Protein AF-A0A3N1QQ54-F1 (afdb_monomer_lite)

Secondary structure (DSSP, 8-state):
---------HHHHHHHHHHHHHHHHHHHHHHHHHHHHHHHHHSPPPSS--TT-STT-HHHHHHHHHHHHHHGGGT-TT-TT-HHHHHHHHHHHSSS----HHHHHHHHHHHH---TTTGGG-TTPPTT--HHHHHHHIIIIIIS---HHHHHHHHHS-HHHHHHHHHHHHHHHHHHHHHHHHHHHHHHHTTS---

Foldseek 3Di:
DDDDDPPPPPVVVVLVVLLVVLVVLLVVLLVLLVVLVVLCVVQPQDPDQPLQACPPPVSNLVSLLVLLVSLLLCQDPPHCNPVLNNLVSLVSNFDDDPPDPVNSVVLSVVSNDQDQVLVVQKPQADPPQGLSLLSCLCNCQVPVVPDVVSVVSNVRIDRRSSSSSSSVRSVVSSVSSVVSSVVSVVCVVVVRGDD

pLDDT: mean 82.11, std 12.72, range [42.81, 98.31]

Sequence (195 aa):
MFGCFRKCDTASVTDTIKRQAAKNKLRHFLATVEDYKRLQAAFPLSSSVNWLGYGQDDETRWTVVLHGAILRKYFAPRDKLKLSSVLIALRTAADGGEARDSDWLNAISNVEKMSDWGLHHVAGVPEGYTDENMLDDFFYGRYLHGDYGRWLISERAQFDGSDAAIHMTLTERANRVLSVATYIQGAIEGGHLTL

Structure (mmCIF, N/CA/C/O backbone):
data_AF-A0A3N1QQ54-F1
#
_entry.id   AF-A0A3N1QQ54-F1
#
loop_
_atom_site.group_PDB
_atom_site.id
_atom_site.type_symbol
_atom_site.label_atom_id
_atom_site.label_alt_id
_atom_site.label_comp_id
_atom_site.label_asym_id
_atom_site.label_entity_id
_atom_site.label_seq_id
_atom_site.pdbx_PDB_ins_code
_atom_site.Cartn_x
_atom_site.Cartn_y
_atom_site.Cartn_z
_atom_site.occupancy
_atom_site.B_iso_or_equiv
_atom_site.auth_seq_id
_atom_site.auth_comp_id
_atom_site.auth_asym_id
_atom_site.auth_atom_id
_atom_site.pdbx_PDB_model_num
ATOM 1 N N . MET A 1 1 ? -48.948 22.399 30.338 1.00 44.16 1 MET A N 1
ATOM 2 C CA . MET A 1 1 ? -48.379 21.050 30.143 1.00 44.16 1 MET A CA 1
ATOM 3 C C . MET A 1 1 ? -47.374 21.159 28.996 1.00 44.16 1 MET A C 1
ATOM 5 O O . MET A 1 1 ? -47.757 21.015 27.848 1.00 44.16 1 MET A O 1
ATOM 9 N N . PHE A 1 2 ? -46.135 21.577 29.281 1.00 42.81 2 PHE A N 1
ATOM 10 C CA . PHE A 1 2 ? -45.098 21.773 28.258 1.00 42.81 2 PHE A CA 1
ATOM 11 C C . PHE A 1 2 ? -44.055 20.667 28.394 1.00 42.81 2 PHE A C 1
ATOM 13 O O . PHE A 1 2 ? -43.461 20.493 29.457 1.00 42.81 2 PHE A O 1
ATOM 20 N N . GLY A 1 3 ? -43.915 19.882 27.326 1.00 44.97 3 GLY A N 1
ATOM 21 C CA . GLY 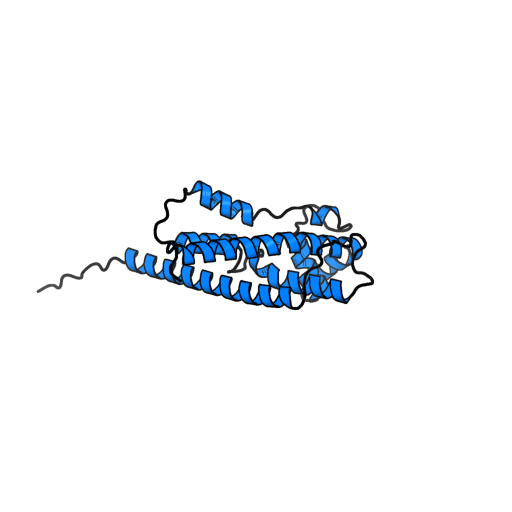A 1 3 ? -43.034 18.727 27.251 1.00 44.97 3 GLY A CA 1
ATOM 22 C C . GLY A 1 3 ? -41.566 19.124 27.363 1.00 44.97 3 GLY A C 1
ATOM 23 O O . GLY A 1 3 ? -41.075 19.986 26.637 1.00 44.97 3 GLY A O 1
ATOM 24 N N . CYS A 1 4 ? -40.869 18.460 28.280 1.00 52.25 4 CYS A N 1
ATOM 25 C CA . CYS A 1 4 ? -39.425 18.509 28.418 1.00 52.25 4 CYS A CA 1
ATOM 26 C C . CYS A 1 4 ? -38.793 17.782 27.218 1.00 52.25 4 CYS A C 1
ATOM 28 O O . CYS A 1 4 ? -38.752 16.552 27.178 1.00 52.25 4 CYS A O 1
ATOM 30 N N . PHE A 1 5 ? -38.334 18.531 26.214 1.00 53.28 5 PHE A N 1
ATOM 31 C CA . PHE A 1 5 ? -37.485 17.989 25.154 1.00 53.28 5 PHE A CA 1
ATOM 32 C C . PHE A 1 5 ? -36.129 17.625 25.768 1.00 53.28 5 PHE A C 1
ATOM 34 O O . PHE A 1 5 ? -35.310 18.498 26.062 1.00 53.28 5 PHE A O 1
ATOM 41 N N . ARG A 1 6 ? -35.895 16.324 25.983 1.00 58.12 6 ARG A N 1
ATOM 42 C CA . ARG A 1 6 ? -34.564 15.791 26.296 1.00 58.12 6 ARG A CA 1
ATOM 43 C C . ARG A 1 6 ? -33.607 16.238 25.191 1.00 58.12 6 ARG A C 1
ATOM 45 O O . ARG A 1 6 ? -33.787 15.864 24.034 1.00 58.12 6 ARG A O 1
ATOM 52 N N . LYS A 1 7 ? -32.585 17.017 25.549 1.00 53.16 7 LYS A N 1
ATOM 53 C CA . LYS A 1 7 ? -31.391 17.188 24.719 1.00 53.16 7 LYS A CA 1
ATOM 54 C C . LYS A 1 7 ? -30.750 15.806 24.583 1.00 53.16 7 LYS A C 1
ATOM 56 O O . LYS A 1 7 ? -30.061 15.359 25.489 1.00 53.16 7 LYS A O 1
ATOM 61 N N . CYS A 1 8 ? -31.052 15.089 23.506 1.00 56.06 8 CYS A N 1
ATOM 62 C CA . CYS A 1 8 ? -30.247 13.942 23.109 1.00 56.06 8 CYS A CA 1
ATOM 63 C C . CYS A 1 8 ? -28.846 14.465 22.777 1.00 56.06 8 CYS A C 1
ATOM 65 O O . CYS A 1 8 ? -28.710 15.354 21.935 1.00 56.06 8 CYS A O 1
ATOM 67 N N . ASP A 1 9 ? -27.830 13.944 23.464 1.00 63.78 9 ASP A N 1
ATOM 68 C CA . ASP A 1 9 ? -26.427 14.320 23.298 1.00 63.78 9 ASP A CA 1
ATOM 69 C C . ASP A 1 9 ? -25.938 14.006 21.877 1.00 63.78 9 ASP A C 1
ATOM 71 O O . ASP A 1 9 ? -25.467 12.913 21.561 1.00 63.78 9 ASP A O 1
ATOM 75 N N . THR A 1 10 ? -26.028 14.998 20.995 1.00 67.00 10 THR A N 1
ATOM 76 C CA . THR A 1 10 ? -25.564 14.948 19.598 1.00 67.00 10 THR A CA 1
ATOM 77 C C . THR A 1 10 ? -24.075 14.600 19.474 1.00 67.00 10 THR A C 1
ATOM 79 O O . THR A 1 10 ? -23.647 14.033 18.463 1.00 67.00 10 THR A O 1
ATOM 82 N N . ALA A 1 11 ? -23.286 14.873 20.518 1.00 65.81 11 ALA A N 1
ATOM 83 C CA . ALA A 1 11 ? -21.876 14.507 20.609 1.00 65.81 11 ALA A CA 1
ATOM 84 C C . ALA A 1 11 ? -21.656 12.981 20.628 1.00 65.81 11 ALA A C 1
ATOM 86 O O . ALA A 1 11 ? -20.770 12.486 19.933 1.00 65.81 11 ALA A O 1
ATOM 87 N N . SER A 1 12 ? -22.502 12.226 21.341 1.00 76.88 12 SER A N 1
ATOM 88 C CA . SER A 1 12 ? -22.393 10.761 21.453 1.00 76.88 12 SER A CA 1
ATOM 89 C C . SER A 1 12 ? -22.719 10.053 20.130 1.00 76.88 12 SER A C 1
ATOM 91 O O . SER A 1 12 ? -22.025 9.120 19.713 1.00 76.88 12 SER A O 1
ATOM 93 N N . VAL A 1 13 ? -23.724 10.556 19.405 1.00 83.44 13 VAL A N 1
ATOM 94 C CA . VAL A 1 13 ? -24.111 10.024 18.088 1.00 83.44 13 VAL A CA 1
ATOM 95 C C . VAL A 1 13 ? -23.007 10.265 17.054 1.00 83.44 13 VAL A C 1
ATOM 97 O O . VAL A 1 13 ? -22.666 9.369 16.282 1.00 83.44 13 VAL A O 1
ATOM 100 N N . THR A 1 14 ? -22.403 11.456 17.065 1.00 85.62 14 THR A N 1
ATOM 101 C CA . THR A 1 14 ? -21.332 11.816 16.123 1.00 85.62 14 THR A CA 1
ATOM 102 C C . THR A 1 14 ? -20.075 10.969 16.332 1.00 85.62 14 THR A C 1
ATOM 104 O O . THR A 1 14 ? -19.466 10.539 15.351 1.00 85.62 14 THR A O 1
ATOM 107 N N . ASP A 1 15 ? -19.691 10.699 17.584 1.00 87.19 15 ASP A N 1
ATOM 108 C CA . ASP A 1 15 ? -18.539 9.839 17.890 1.00 87.19 15 ASP A CA 1
ATOM 109 C C . ASP A 1 15 ? -18.769 8.399 17.417 1.00 87.19 15 ASP A C 1
ATOM 111 O O . ASP A 1 15 ? -17.931 7.815 16.730 1.00 87.19 15 ASP A O 1
ATOM 115 N N . THR A 1 16 ? -19.967 7.866 17.668 1.00 89.81 16 THR A N 1
ATOM 116 C CA . THR A 1 16 ? -20.356 6.519 17.230 1.00 89.81 16 THR A CA 1
ATOM 117 C C . THR A 1 16 ? -20.263 6.367 15.707 1.00 89.81 16 THR A C 1
ATOM 119 O O . THR A 1 16 ? -19.678 5.403 15.209 1.00 89.81 16 THR A O 1
ATOM 122 N N . ILE A 1 17 ? -20.776 7.343 14.947 1.00 93.00 17 ILE A N 1
ATOM 123 C CA . ILE A 1 17 ? -20.706 7.340 13.476 1.00 93.00 17 ILE A CA 1
ATOM 124 C C . ILE A 1 17 ? -19.250 7.374 12.995 1.00 93.00 17 ILE A C 1
ATOM 126 O O . ILE A 1 17 ? -18.877 6.616 12.096 1.00 93.00 17 ILE A O 1
ATOM 130 N N . LYS A 1 18 ? -18.409 8.225 13.598 1.00 93.25 18 LYS A N 1
ATOM 131 C CA . LYS A 1 18 ? -16.985 8.333 13.246 1.00 93.25 18 LYS A CA 1
ATOM 132 C C . LYS A 1 18 ? -16.238 7.028 13.505 1.00 93.25 18 LYS A C 1
ATOM 134 O O . LYS A 1 18 ? -15.531 6.557 12.613 1.00 93.25 18 LYS A O 1
ATOM 139 N N . ARG A 1 19 ? -16.434 6.415 14.676 1.00 93.25 19 ARG A N 1
ATOM 140 C CA . ARG A 1 19 ? -15.844 5.113 15.017 1.00 93.25 19 ARG A CA 1
ATOM 141 C C . ARG A 1 19 ? -16.284 4.029 14.042 1.00 93.25 19 ARG A C 1
ATOM 143 O O . ARG A 1 19 ? -15.446 3.282 13.544 1.00 93.25 19 ARG A O 1
ATOM 150 N N . GLN A 1 20 ? -17.570 3.967 13.699 1.00 95.38 20 GLN A N 1
ATOM 151 C CA . GLN A 1 20 ? -18.062 2.974 12.744 1.00 95.38 20 GLN A CA 1
ATOM 152 C C . GLN A 1 20 ? -17.464 3.172 11.343 1.00 95.38 20 GLN A C 1
ATOM 154 O O . GLN A 1 20 ? -17.058 2.202 10.702 1.00 95.38 20 GLN A O 1
ATOM 159 N N . ALA A 1 21 ? -17.367 4.416 10.867 1.00 96.12 21 ALA A N 1
ATOM 160 C CA . ALA A 1 21 ? -16.726 4.722 9.590 1.00 96.12 21 ALA A 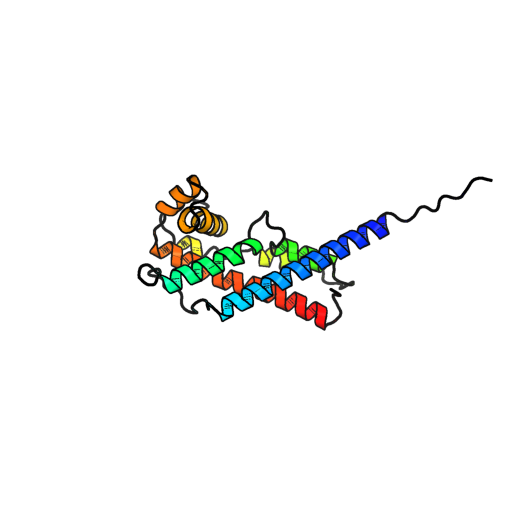CA 1
ATOM 161 C C . ALA A 1 21 ? -15.238 4.330 9.589 1.00 96.12 21 ALA A C 1
ATOM 163 O O . ALA A 1 21 ? -14.743 3.774 8.606 1.00 96.12 21 ALA A O 1
ATOM 164 N N . ALA A 1 22 ? -14.541 4.564 10.703 1.00 96.50 22 ALA A N 1
ATOM 165 C CA . ALA A 1 22 ? -13.161 4.142 10.889 1.00 96.50 22 ALA A CA 1
ATOM 166 C C . ALA A 1 22 ? -13.024 2.610 10.833 1.00 96.50 22 ALA A C 1
ATOM 168 O O . ALA A 1 22 ? -12.226 2.103 10.047 1.00 96.50 22 ALA A O 1
ATOM 169 N N . LYS A 1 23 ? -13.876 1.868 11.553 1.00 97.12 23 LYS A N 1
ATOM 170 C CA . LYS A 1 23 ? -13.929 0.395 11.495 1.00 97.12 23 LYS A CA 1
ATOM 171 C C . LYS A 1 23 ? -14.190 -0.117 10.076 1.00 97.12 23 LYS A C 1
ATOM 173 O O . LYS A 1 23 ? -13.487 -1.007 9.607 1.00 97.12 23 LYS A O 1
ATOM 178 N N . ASN A 1 24 ? -15.137 0.480 9.348 1.00 97.62 24 ASN A N 1
ATOM 179 C CA . ASN A 1 24 ? -15.406 0.125 7.949 1.00 97.62 24 ASN A CA 1
ATOM 180 C C . ASN A 1 24 ? -14.174 0.331 7.052 1.00 97.62 24 ASN A C 1
ATOM 182 O O . ASN A 1 24 ? -13.891 -0.515 6.204 1.00 97.62 24 ASN A O 1
ATOM 186 N N . LYS A 1 25 ? -13.419 1.420 7.248 1.00 97.69 25 LYS A N 1
ATOM 187 C CA . LYS A 1 25 ? -12.168 1.649 6.514 1.00 97.69 25 LYS A CA 1
ATOM 188 C C . LYS A 1 25 ? -11.126 0.574 6.824 1.00 97.69 25 LYS A C 1
ATOM 190 O O . LYS A 1 25 ? -10.493 0.089 5.894 1.00 97.69 25 LYS A O 1
ATOM 195 N N . LEU A 1 26 ? -10.963 0.195 8.091 1.00 98.06 26 LEU A N 1
ATOM 196 C CA . LEU A 1 26 ? -10.011 -0.847 8.491 1.00 98.06 26 LEU A CA 1
ATOM 197 C C . LEU A 1 26 ? -10.374 -2.204 7.878 1.00 98.06 26 LEU A C 1
ATOM 199 O O . LEU A 1 26 ? -9.498 -2.863 7.327 1.00 98.06 26 LEU A O 1
ATOM 203 N N . ARG A 1 27 ? -11.663 -2.577 7.866 1.00 98.31 27 ARG A N 1
ATOM 204 C CA . ARG A 1 27 ? -12.134 -3.780 7.155 1.00 98.31 27 ARG A CA 1
ATOM 205 C C . ARG A 1 27 ? -11.804 -3.727 5.664 1.00 98.31 27 ARG A C 1
ATOM 207 O O . ARG A 1 27 ? -11.299 -4.703 5.121 1.00 98.31 27 ARG A O 1
ATOM 214 N N . HIS A 1 28 ? -12.060 -2.590 5.013 1.00 98.06 28 HIS A N 1
ATOM 215 C CA . HIS A 1 28 ? -11.760 -2.416 3.592 1.00 98.06 28 HIS A CA 1
ATOM 216 C C . HIS A 1 28 ? -10.253 -2.518 3.316 1.00 98.06 28 HIS A C 1
ATOM 218 O O . HIS A 1 28 ? -9.856 -3.240 2.411 1.00 98.06 28 HIS A O 1
ATOM 224 N N . PHE A 1 29 ? -9.418 -1.867 4.131 1.00 98.12 29 PHE A N 1
ATOM 225 C CA . PHE A 1 29 ? -7.963 -1.973 4.038 1.00 98.12 29 PHE A CA 1
ATOM 226 C C . PHE A 1 29 ? -7.483 -3.424 4.179 1.00 98.12 29 PHE A C 1
ATOM 228 O O . PHE A 1 29 ? -6.729 -3.901 3.336 1.00 98.12 29 PHE A O 1
ATOM 235 N N . LEU A 1 30 ? -7.939 -4.147 5.206 1.00 98.25 30 LEU A N 1
ATOM 236 C CA . LEU A 1 30 ? -7.547 -5.544 5.408 1.00 98.25 30 LEU A CA 1
ATOM 237 C C . LEU A 1 30 ? -7.979 -6.430 4.234 1.00 98.25 30 LEU A C 1
ATOM 239 O O . LEU A 1 30 ? -7.176 -7.227 3.760 1.00 98.25 30 LEU A O 1
ATOM 243 N N . ALA A 1 31 ? -9.194 -6.246 3.709 1.00 97.69 31 ALA A N 1
ATOM 244 C CA . ALA A 1 31 ? -9.657 -6.980 2.533 1.00 97.69 31 ALA A CA 1
ATOM 245 C C . ALA A 1 31 ? -8.751 -6.742 1.310 1.00 97.69 31 ALA A C 1
ATOM 247 O O . ALA A 1 31 ? -8.342 -7.697 0.653 1.00 97.69 31 ALA A O 1
ATOM 248 N N . THR A 1 32 ? -8.358 -5.491 1.042 1.00 97.38 32 THR A N 1
ATOM 249 C CA . THR A 1 32 ? -7.461 -5.188 -0.085 1.00 97.38 32 THR A CA 1
ATOM 250 C C . THR A 1 32 ? -6.034 -5.687 0.134 1.00 97.38 32 THR A C 1
ATOM 252 O O . THR A 1 32 ? -5.332 -5.969 -0.837 1.00 97.38 32 THR A O 1
ATOM 255 N N . VAL A 1 33 ? -5.582 -5.795 1.388 1.00 97.75 33 VAL A N 1
ATOM 256 C CA . VAL A 1 33 ? -4.288 -6.409 1.713 1.00 97.75 33 VAL A CA 1
ATOM 257 C C . VAL A 1 33 ? -4.327 -7.920 1.501 1.00 97.75 33 VAL A C 1
ATOM 259 O O . VAL A 1 33 ? -3.362 -8.467 0.979 1.00 97.75 33 VAL A O 1
ATOM 262 N N . GLU A 1 34 ? -5.426 -8.597 1.834 1.00 97.62 34 GLU A N 1
ATOM 263 C CA . GLU A 1 34 ? -5.574 -10.027 1.538 1.00 97.62 34 GLU A CA 1
ATOM 264 C C . GLU A 1 34 ? -5.564 -10.305 0.030 1.00 97.62 34 GLU A C 1
ATOM 266 O O . GLU A 1 34 ? -4.889 -11.231 -0.423 1.00 97.62 34 GLU A O 1
ATOM 271 N N . ASP A 1 35 ? -6.208 -9.461 -0.778 1.00 96.81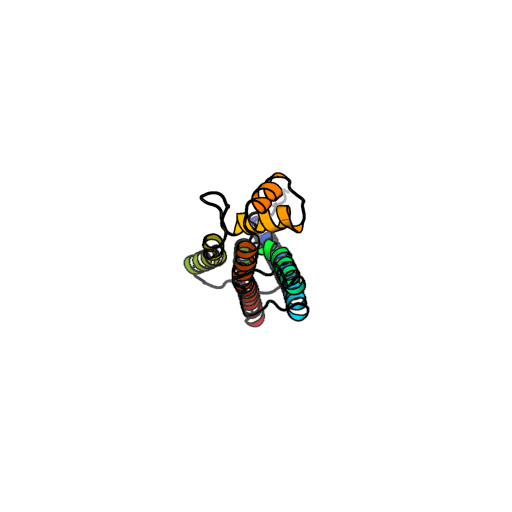 35 ASP A N 1
ATOM 272 C CA . ASP A 1 35 ? -6.105 -9.565 -2.238 1.00 96.81 35 ASP A CA 1
ATOM 273 C C . ASP A 1 35 ? -4.675 -9.316 -2.739 1.00 96.81 35 ASP A C 1
ATOM 275 O O . ASP A 1 35 ? -4.198 -10.014 -3.634 1.00 96.81 35 ASP A O 1
ATOM 279 N N . TYR A 1 36 ? -3.948 -8.379 -2.125 1.00 96.69 36 TYR A N 1
ATOM 280 C CA . TYR A 1 36 ? -2.535 -8.168 -2.438 1.00 96.69 36 TYR A CA 1
ATOM 281 C C . TYR A 1 36 ? -1.660 -9.376 -2.061 1.00 96.69 36 TYR A C 1
ATOM 283 O O . TYR A 1 36 ? -0.800 -9.767 -2.846 1.00 96.69 36 TYR A O 1
ATOM 291 N N . LYS A 1 37 ? -1.895 -10.020 -0.910 1.00 96.44 37 LYS A N 1
ATOM 292 C CA . LYS A 1 37 ? -1.190 -11.255 -0.522 1.00 96.44 37 LYS A CA 1
ATOM 293 C C . LYS A 1 37 ? -1.431 -12.381 -1.531 1.00 96.44 37 LYS A C 1
ATOM 295 O O . LYS A 1 37 ? -0.499 -13.109 -1.861 1.00 96.44 37 LYS A O 1
ATOM 300 N N . ARG A 1 38 ? -2.655 -12.504 -2.060 1.00 96.62 38 ARG A N 1
ATOM 301 C CA . ARG A 1 38 ? -2.976 -13.459 -3.137 1.00 96.62 38 ARG A CA 1
ATOM 302 C C . ARG A 1 38 ? -2.219 -13.143 -4.425 1.00 96.62 38 ARG A C 1
ATOM 304 O O . ARG A 1 38 ? -1.685 -14.069 -5.027 1.00 96.62 38 ARG A O 1
ATOM 311 N N . LEU A 1 39 ? -2.131 -11.865 -4.818 1.00 94.62 39 LEU A N 1
ATOM 312 C CA . LEU A 1 39 ? -1.290 -11.449 -5.948 1.00 94.62 39 LEU A CA 1
ATOM 313 C C . LEU A 1 39 ? 0.163 -11.867 -5.705 1.00 94.62 39 LEU A C 1
ATOM 315 O O . LEU A 1 39 ? 0.735 -12.538 -6.550 1.00 94.62 39 LEU A O 1
ATOM 319 N N . GLN A 1 40 ? 0.731 -11.524 -4.547 1.00 94.62 40 GLN A N 1
ATOM 320 C CA . GLN A 1 40 ? 2.126 -11.824 -4.217 1.00 94.62 40 GLN A CA 1
ATOM 321 C C . GLN A 1 40 ? 2.423 -13.330 -4.209 1.00 94.62 40 GLN A C 1
ATOM 323 O O . GLN A 1 40 ? 3.524 -13.738 -4.564 1.00 94.62 40 GLN A O 1
ATOM 328 N N . ALA A 1 41 ? 1.456 -14.159 -3.814 1.00 95.00 41 ALA A N 1
ATOM 329 C CA . ALA A 1 41 ? 1.591 -15.610 -3.873 1.00 95.00 41 ALA A CA 1
ATOM 330 C C . ALA A 1 41 ? 1.563 -16.149 -5.315 1.00 95.00 41 ALA A C 1
ATOM 332 O O . ALA A 1 41 ? 2.242 -17.130 -5.605 1.00 95.00 41 ALA A O 1
ATOM 333 N N . ALA A 1 42 ? 0.782 -15.528 -6.205 1.00 95.19 42 ALA A N 1
ATOM 334 C CA . ALA A 1 42 ? 0.664 -15.932 -7.607 1.00 95.19 42 ALA A CA 1
ATOM 335 C C . ALA A 1 42 ? 1.799 -15.385 -8.492 1.00 95.19 42 ALA A C 1
ATOM 337 O O . ALA A 1 42 ? 2.250 -16.072 -9.402 1.00 95.19 42 ALA A O 1
ATOM 338 N N . PHE A 1 43 ? 2.258 -14.167 -8.210 1.00 93.38 43 PHE A N 1
ATOM 339 C CA . PHE A 1 43 ? 3.266 -13.430 -8.968 1.00 93.38 43 PHE A CA 1
ATOM 340 C C . PHE A 1 43 ? 4.281 -12.832 -7.987 1.00 93.38 43 PHE A C 1
ATOM 342 O O . PHE A 1 43 ? 4.180 -11.663 -7.632 1.00 93.38 43 PHE A O 1
ATOM 349 N N . PRO A 1 44 ? 5.222 -13.620 -7.450 1.00 90.38 44 PRO A N 1
ATOM 350 C CA . PRO A 1 44 ? 6.140 -13.126 -6.433 1.00 90.38 44 PRO A CA 1
ATOM 351 C C . PRO A 1 44 ? 7.089 -12.061 -6.995 1.00 90.38 44 PRO A C 1
ATOM 353 O O . PRO A 1 44 ? 7.704 -12.248 -8.043 1.00 90.38 44 PRO A O 1
ATOM 356 N N . LEU A 1 45 ? 7.268 -10.959 -6.256 1.00 85.44 45 LEU A N 1
ATOM 357 C CA . LEU A 1 45 ? 8.358 -10.020 -6.527 1.00 85.44 45 LEU A CA 1
ATOM 358 C C . LEU A 1 45 ? 9.704 -10.715 -6.307 1.00 85.44 45 LEU A C 1
ATOM 360 O O . LEU A 1 45 ? 9.906 -11.392 -5.295 1.00 85.44 45 LEU A O 1
ATOM 364 N N . SER A 1 46 ? 10.632 -10.500 -7.235 1.00 80.88 46 SER A N 1
ATOM 365 C CA . SER A 1 46 ? 12.002 -10.982 -7.105 1.00 80.88 46 SER A CA 1
ATOM 366 C C . SER A 1 46 ? 12.675 -10.388 -5.864 1.00 80.88 46 SER A C 1
ATOM 368 O O . SER A 1 46 ? 12.531 -9.209 -5.543 1.00 80.88 46 SER A O 1
ATOM 370 N N . SER A 1 47 ? 13.466 -11.199 -5.163 1.00 72.31 47 SER A N 1
ATOM 371 C CA . SER A 1 47 ? 14.300 -10.717 -4.058 1.00 72.31 47 SER A CA 1
ATOM 372 C C . SER A 1 47 ? 15.507 -9.904 -4.537 1.00 72.31 47 SER A C 1
ATOM 374 O O . SER A 1 47 ? 16.105 -9.177 -3.746 1.00 72.31 47 SER A O 1
ATOM 376 N N . SER A 1 48 ? 15.890 -10.032 -5.811 1.00 73.44 48 SER A N 1
ATOM 377 C CA . SER A 1 48 ? 17.031 -9.332 -6.402 1.00 73.44 48 SER A CA 1
ATOM 378 C C . SER A 1 48 ? 16.570 -8.255 -7.376 1.00 73.44 48 SER A C 1
ATOM 380 O O . SER A 1 48 ? 15.854 -8.542 -8.333 1.00 73.44 48 SER A O 1
ATOM 382 N N . VAL A 1 49 ? 17.051 -7.031 -7.165 1.00 68.81 49 VAL A N 1
ATOM 383 C CA . VAL A 1 49 ? 16.881 -5.922 -8.111 1.00 68.81 49 VAL A CA 1
ATOM 384 C C . VAL A 1 49 ? 17.781 -6.173 -9.318 1.00 68.81 49 VAL A C 1
ATOM 386 O O . VAL A 1 49 ? 18.997 -6.309 -9.161 1.00 68.81 49 VAL A O 1
ATOM 389 N N . ASN A 1 50 ? 17.208 -6.202 -10.522 1.00 69.88 50 ASN A N 1
ATOM 390 C CA . ASN A 1 50 ? 18.011 -6.140 -11.736 1.00 69.88 50 ASN A CA 1
ATOM 391 C C . ASN A 1 50 ? 18.355 -4.677 -12.050 1.00 69.88 50 ASN A C 1
ATOM 393 O O . ASN A 1 50 ? 17.541 -3.936 -12.594 1.00 69.88 50 ASN A O 1
ATOM 397 N N . TRP A 1 51 ? 19.569 -4.263 -11.690 1.00 63.38 51 TRP A N 1
ATOM 398 C CA . TRP A 1 51 ? 20.063 -2.896 -11.896 1.00 63.38 51 TRP A CA 1
ATOM 399 C C . TRP A 1 51 ? 20.253 -2.514 -13.366 1.00 63.38 51 TRP A C 1
ATOM 401 O O . TRP A 1 51 ? 20.315 -1.330 -13.679 1.00 63.38 51 TRP A O 1
ATOM 411 N N . LEU A 1 52 ? 20.343 -3.505 -14.258 1.00 65.31 52 LEU A N 1
ATOM 412 C CA . LEU A 1 52 ? 20.393 -3.299 -15.707 1.00 65.31 52 LEU A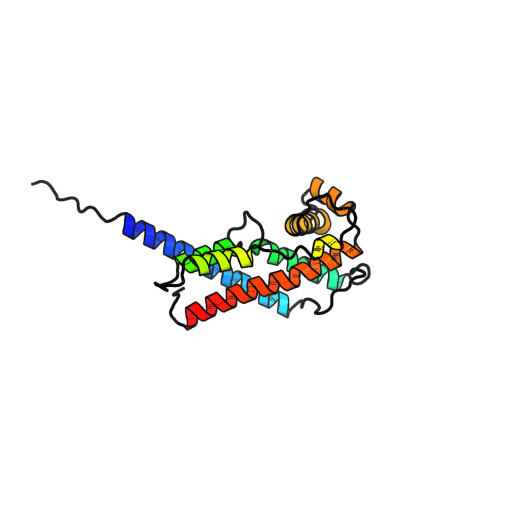 CA 1
ATOM 413 C C . LEU A 1 52 ? 18.987 -3.242 -16.329 1.00 65.31 52 LEU A C 1
ATOM 415 O O . LEU A 1 52 ? 18.865 -3.276 -17.548 1.00 65.31 52 LEU A O 1
ATOM 419 N N . GLY A 1 53 ? 17.938 -3.162 -15.504 1.00 62.47 53 GLY A N 1
ATOM 420 C CA . GLY A 1 53 ? 16.549 -3.134 -15.948 1.00 62.47 53 GLY A CA 1
ATOM 421 C C . GLY A 1 53 ? 16.012 -4.500 -16.369 1.00 62.47 53 GLY A C 1
ATOM 422 O O . GLY A 1 53 ? 16.717 -5.508 -16.371 1.00 62.47 53 GLY A O 1
ATOM 423 N N . TYR A 1 54 ? 14.732 -4.535 -16.743 1.00 66.06 54 TYR A N 1
ATOM 424 C CA . TYR A 1 54 ? 14.053 -5.746 -17.224 1.00 66.06 54 TYR A CA 1
ATOM 425 C C . TYR A 1 54 ? 13.851 -5.728 -18.743 1.00 66.06 54 TYR A C 1
ATOM 427 O O . TYR A 1 54 ? 12.930 -6.357 -19.255 1.00 66.06 54 TYR A O 1
ATOM 435 N N . GLY A 1 55 ? 14.711 -5.027 -19.492 1.00 62.75 55 GLY A N 1
ATOM 436 C CA . GLY A 1 55 ? 14.555 -4.840 -20.939 1.00 62.75 55 GLY A CA 1
ATOM 437 C C . GLY A 1 55 ? 14.516 -6.131 -21.772 1.00 62.75 55 GLY A C 1
ATOM 438 O O . GLY A 1 55 ? 14.119 -6.085 -22.932 1.00 62.75 55 GLY A O 1
ATOM 439 N N . GLN A 1 56 ? 14.919 -7.271 -21.201 1.00 66.69 56 GLN A N 1
ATOM 440 C CA . GLN A 1 56 ? 14.844 -8.602 -21.824 1.00 66.69 56 GLN A CA 1
ATOM 441 C C . GLN A 1 56 ? 13.948 -9.588 -21.047 1.00 66.69 56 GLN A C 1
ATOM 443 O O . GLN A 1 56 ? 13.782 -10.724 -21.482 1.00 66.69 56 GLN A O 1
ATOM 448 N N . ASP A 1 57 ? 13.386 -9.175 -19.906 1.00 80.81 57 ASP A N 1
ATOM 449 C CA . ASP A 1 57 ? 12.566 -10.011 -19.022 1.00 80.81 57 ASP A CA 1
ATOM 450 C C . ASP A 1 57 ? 11.185 -9.374 -18.823 1.00 80.81 57 ASP A C 1
ATOM 452 O O . ASP A 1 57 ? 10.877 -8.722 -17.820 1.00 80.81 57 ASP A O 1
ATOM 456 N N . ASP A 1 58 ? 10.350 -9.556 -19.842 1.00 82.94 58 ASP A N 1
ATOM 457 C CA . ASP A 1 58 ? 9.000 -9.009 -19.888 1.00 82.94 58 ASP A CA 1
ATOM 458 C C . ASP A 1 58 ? 8.114 -9.530 -18.746 1.00 82.94 58 ASP A C 1
ATOM 460 O O . ASP A 1 58 ? 7.266 -8.787 -18.250 1.00 82.94 58 ASP A O 1
ATOM 464 N N . GLU A 1 59 ? 8.304 -10.775 -18.304 1.00 85.75 59 GLU A N 1
ATOM 465 C CA . GLU A 1 59 ? 7.511 -11.375 -17.226 1.00 85.75 59 GLU A CA 1
ATOM 466 C C . GLU A 1 59 ? 7.792 -10.689 -15.887 1.00 85.75 59 GLU A C 1
ATOM 468 O O . GLU A 1 59 ? 6.860 -10.240 -15.204 1.00 85.75 59 GLU A O 1
ATOM 473 N N . THR A 1 60 ? 9.070 -10.527 -15.536 1.00 83.44 60 THR A N 1
ATOM 474 C CA . THR A 1 60 ? 9.448 -9.806 -14.316 1.00 83.44 60 THR A CA 1
ATOM 475 C C . THR A 1 60 ? 9.013 -8.347 -14.394 1.00 83.44 60 THR A C 1
ATOM 477 O O . THR A 1 60 ? 8.459 -7.820 -13.424 1.00 83.44 60 THR A O 1
ATOM 480 N N . ARG A 1 61 ? 9.167 -7.699 -15.558 1.00 82.31 61 ARG A N 1
ATOM 481 C CA . ARG A 1 61 ? 8.691 -6.323 -15.767 1.00 82.31 61 ARG A CA 1
ATOM 482 C C . ARG A 1 61 ? 7.197 -6.199 -15.482 1.00 82.31 61 ARG A C 1
ATOM 484 O O . ARG A 1 61 ? 6.787 -5.344 -14.698 1.00 82.31 61 ARG A O 1
ATOM 491 N N . TRP A 1 62 ? 6.368 -7.054 -16.078 1.00 86.31 62 TRP A N 1
ATOM 492 C CA . TRP A 1 62 ? 4.920 -6.998 -15.875 1.00 86.31 62 TRP A CA 1
ATOM 493 C C . TRP A 1 62 ? 4.510 -7.353 -14.446 1.00 86.31 62 TRP A C 1
ATOM 495 O O . TRP A 1 62 ? 3.579 -6.744 -13.917 1.00 86.31 62 TRP A O 1
ATOM 505 N N . THR A 1 63 ? 5.240 -8.247 -13.780 1.00 89.56 63 THR A N 1
ATOM 506 C CA . THR A 1 63 ? 5.049 -8.540 -12.353 1.00 89.56 63 THR A CA 1
ATOM 507 C C . THR A 1 63 ? 5.277 -7.290 -11.500 1.00 89.56 63 THR A C 1
ATOM 509 O O . THR A 1 63 ? 4.412 -6.905 -10.711 1.00 89.56 63 THR A O 1
ATOM 512 N N . VAL A 1 64 ? 6.388 -6.581 -11.712 1.00 85.69 64 VAL A N 1
ATOM 513 C CA . VAL A 1 64 ? 6.683 -5.303 -11.040 1.00 85.69 64 VAL A CA 1
ATOM 514 C C . VAL A 1 64 ? 5.573 -4.284 -11.283 1.00 85.69 64 VAL A C 1
ATOM 516 O O . VAL A 1 64 ? 5.074 -3.662 -10.342 1.00 85.69 64 VAL A O 1
ATOM 519 N N . VAL A 1 65 ? 5.128 -4.151 -12.533 1.00 85.19 65 VAL A N 1
ATOM 520 C CA . VAL A 1 65 ? 4.067 -3.207 -12.898 1.00 85.19 65 VAL A CA 1
ATOM 521 C C . VAL A 1 65 ? 2.755 -3.531 -12.177 1.00 85.19 65 VAL A C 1
ATOM 523 O O . VAL A 1 65 ? 2.133 -2.638 -11.599 1.00 85.19 65 VAL A O 1
ATOM 526 N N . LEU A 1 66 ? 2.352 -4.804 -12.147 1.00 88.88 66 LEU A N 1
ATOM 527 C CA . LEU A 1 66 ? 1.146 -5.254 -11.447 1.00 88.88 66 LEU A CA 1
ATOM 528 C C . LEU A 1 66 ? 1.211 -4.943 -9.949 1.00 88.88 66 LEU A C 1
ATOM 530 O O . LEU A 1 66 ? 0.261 -4.388 -9.388 1.00 88.88 66 LEU A O 1
ATOM 534 N N . HIS A 1 67 ? 2.341 -5.238 -9.305 1.00 91.31 67 HIS A N 1
ATOM 535 C CA . HIS A 1 67 ? 2.541 -4.932 -7.892 1.00 91.31 67 HIS A CA 1
ATOM 536 C C . HIS A 1 67 ? 2.401 -3.440 -7.604 1.00 91.31 67 HIS A C 1
ATOM 538 O O . HIS A 1 67 ? 1.678 -3.049 -6.682 1.00 91.31 67 HIS A O 1
ATOM 544 N N . GLY A 1 68 ? 3.053 -2.591 -8.396 1.00 86.56 68 GLY A N 1
ATOM 545 C CA . GLY A 1 68 ? 2.997 -1.157 -8.159 1.00 86.56 68 GLY A CA 1
ATOM 546 C C . GLY A 1 68 ? 1.636 -0.544 -8.447 1.00 86.56 68 GLY A C 1
ATOM 547 O O . GLY A 1 68 ? 1.186 0.295 -7.663 1.00 86.56 68 GLY A O 1
ATOM 548 N N . ALA A 1 69 ? 0.921 -1.032 -9.463 1.00 85.69 69 ALA A N 1
ATOM 549 C CA . ALA A 1 69 ? -0.450 -0.616 -9.736 1.00 85.69 69 ALA A CA 1
ATOM 550 C C . ALA A 1 69 ? -1.381 -0.886 -8.540 1.00 85.69 69 ALA A C 1
ATOM 552 O O . ALA A 1 69 ? -2.170 -0.015 -8.158 1.00 85.69 69 ALA A O 1
ATOM 553 N N . ILE A 1 70 ? -1.267 -2.057 -7.896 1.00 89.62 70 ILE A N 1
ATOM 554 C CA . ILE A 1 70 ? -2.066 -2.372 -6.703 1.00 89.62 70 ILE A CA 1
ATOM 555 C C . ILE A 1 70 ? -1.613 -1.547 -5.497 1.00 89.62 70 ILE A C 1
ATOM 557 O O . ILE A 1 70 ? -2.458 -0.985 -4.794 1.00 89.62 70 ILE A O 1
ATOM 561 N N . LEU A 1 71 ? -0.304 -1.456 -5.247 1.00 90.50 71 LEU A N 1
ATOM 562 C CA . LEU A 1 71 ? 0.237 -0.786 -4.063 1.00 90.50 71 LEU A CA 1
ATOM 563 C C . LEU A 1 71 ? 0.017 0.732 -4.075 1.00 90.50 71 LEU A C 1
ATOM 565 O O . LEU A 1 71 ? -0.066 1.337 -3.006 1.00 90.50 71 LEU A O 1
ATOM 569 N N . ARG A 1 72 ? -0.129 1.354 -5.253 1.00 87.19 72 ARG A N 1
ATOM 570 C CA . ARG A 1 72 ? -0.303 2.808 -5.423 1.00 87.19 72 ARG A CA 1
ATOM 571 C C . ARG A 1 72 ? -1.355 3.416 -4.493 1.00 87.19 72 ARG A C 1
ATOM 573 O O . ARG A 1 72 ? -1.125 4.478 -3.912 1.00 87.19 72 ARG A O 1
ATOM 580 N N . LYS A 1 73 ? -2.488 2.729 -4.308 1.00 89.12 73 LYS A N 1
ATOM 581 C CA . LYS A 1 73 ? -3.620 3.201 -3.487 1.00 89.12 73 LYS A CA 1
ATOM 582 C C . LYS A 1 73 ? -3.250 3.478 -2.024 1.00 89.12 73 LYS A C 1
ATOM 584 O O . LYS A 1 73 ? -3.903 4.272 -1.360 1.00 89.12 73 LYS A O 1
ATOM 589 N N . TYR A 1 74 ? -2.190 2.853 -1.514 1.00 92.50 74 TYR A N 1
ATOM 590 C CA . TYR A 1 74 ? -1.757 3.030 -0.127 1.00 92.50 74 TYR A CA 1
ATOM 591 C C . TYR A 1 74 ? -0.847 4.249 0.074 1.00 92.50 74 TYR A C 1
ATOM 593 O O . TYR A 1 74 ? -0.598 4.644 1.214 1.00 92.50 74 TYR A O 1
ATOM 601 N N . PHE A 1 75 ? -0.381 4.874 -1.009 1.00 87.25 75 PHE A N 1
ATOM 602 C CA . PHE A 1 75 ? 0.580 5.979 -0.956 1.00 87.25 75 PHE A CA 1
ATOM 603 C C . PHE A 1 75 ? 0.057 7.255 -1.625 1.00 87.25 75 PHE A C 1
ATOM 605 O O . PHE A 1 75 ? 0.431 8.345 -1.203 1.00 87.25 75 PHE A O 1
ATOM 612 N N . ALA A 1 76 ? -0.870 7.141 -2.581 1.00 84.00 76 ALA A N 1
ATOM 613 C CA . ALA A 1 76 ? -1.437 8.290 -3.279 1.00 84.00 76 ALA A CA 1
ATOM 614 C C . ALA A 1 76 ? -2.184 9.261 -2.319 1.00 84.00 76 ALA A C 1
ATOM 616 O O . ALA A 1 76 ? -3.092 8.837 -1.595 1.00 84.00 76 ALA A O 1
ATOM 617 N N . PRO A 1 77 ? -1.896 10.581 -2.338 1.00 82.06 77 PRO A N 1
ATOM 618 C CA . PRO A 1 77 ? -2.418 11.581 -1.402 1.00 82.06 77 PRO A CA 1
ATOM 619 C C . PRO A 1 77 ? -3.940 11.670 -1.325 1.00 82.06 77 PRO A C 1
ATOM 621 O O . PRO A 1 77 ? -4.494 12.023 -0.285 1.00 82.06 77 PRO A O 1
ATOM 624 N N . ARG A 1 78 ? -4.625 11.382 -2.435 1.00 84.62 78 ARG A N 1
ATOM 625 C CA . ARG A 1 78 ? -6.087 11.487 -2.547 1.00 84.62 78 ARG A CA 1
ATOM 626 C C . ARG A 1 78 ? -6.810 10.168 -2.282 1.00 84.62 78 ARG A C 1
ATOM 628 O O . ARG A 1 78 ? -8.042 10.160 -2.240 1.00 84.62 78 ARG A O 1
ATOM 635 N N . ASP A 1 79 ? -6.076 9.073 -2.110 1.00 89.69 79 ASP A N 1
ATOM 636 C CA . ASP A 1 79 ? -6.679 7.766 -1.906 1.00 89.69 79 ASP A CA 1
ATOM 637 C C . ASP A 1 79 ? -7.208 7.614 -0.475 1.00 89.69 79 ASP A C 1
ATOM 639 O O . ASP A 1 79 ? -6.625 8.081 0.507 1.00 89.69 79 ASP A O 1
ATOM 643 N N . LYS A 1 80 ? -8.357 6.952 -0.342 1.00 91.75 80 LYS A N 1
ATOM 644 C CA . LYS A 1 80 ? -8.995 6.725 0.958 1.00 91.75 80 LYS A CA 1
ATOM 645 C C . LYS A 1 80 ? -8.260 5.676 1.789 1.00 91.75 80 LYS A C 1
ATOM 647 O O . LYS A 1 80 ? -8.454 5.679 3.010 1.00 91.75 80 LYS A O 1
ATOM 652 N N . LEU A 1 81 ? -7.452 4.828 1.152 1.00 95.19 81 LEU A N 1
ATOM 653 C CA . LEU A 1 81 ? -6.641 3.787 1.777 1.00 95.19 81 LEU A CA 1
ATOM 654 C C . LEU A 1 81 ? -5.169 4.184 1.946 1.00 95.19 81 LEU A C 1
ATOM 656 O O . LEU A 1 81 ? -4.368 3.332 2.327 1.00 95.19 81 LEU A O 1
ATOM 660 N N . LYS A 1 82 ? -4.809 5.463 1.749 1.00 94.25 82 LYS A N 1
ATOM 661 C CA . LYS A 1 82 ? -3.472 5.961 2.100 1.00 94.25 82 LYS A CA 1
ATOM 662 C C . LYS A 1 82 ? -3.110 5.546 3.532 1.00 94.25 82 LYS A C 1
ATOM 664 O O . LYS A 1 82 ? -3.922 5.747 4.441 1.00 94.25 82 LYS A O 1
ATOM 669 N N . LEU A 1 83 ? -1.902 5.018 3.754 1.00 94.56 83 LEU A N 1
ATOM 670 C CA . LEU A 1 83 ? -1.501 4.427 5.040 1.00 94.56 83 LEU A CA 1
ATOM 671 C C . LEU A 1 83 ? -1.682 5.375 6.232 1.00 94.56 83 LEU A C 1
ATOM 673 O O . LEU A 1 83 ? -2.187 4.951 7.269 1.00 94.56 83 LEU A O 1
ATOM 677 N N . SER A 1 84 ? -1.368 6.667 6.093 1.00 93.69 84 SER A N 1
ATOM 678 C CA . SER A 1 84 ? -1.612 7.638 7.169 1.00 93.69 84 SER A CA 1
ATOM 679 C C . SER A 1 84 ? -3.099 7.776 7.507 1.00 93.69 84 SER A C 1
ATOM 681 O O . SER A 1 84 ? -3.473 7.839 8.677 1.00 93.69 84 SER A O 1
ATOM 683 N N . SER A 1 85 ? -3.979 7.720 6.504 1.00 95.19 85 SER A N 1
ATOM 684 C CA . SER A 1 85 ? -5.430 7.713 6.712 1.00 95.19 85 SER A CA 1
ATOM 685 C C . SER A 1 85 ? -5.924 6.428 7.384 1.00 95.19 85 SER A C 1
ATOM 687 O O . SER A 1 85 ? -6.872 6.473 8.171 1.00 95.19 85 SER A O 1
ATOM 689 N N . VAL A 1 86 ? -5.291 5.290 7.088 1.00 96.69 86 VAL A N 1
ATOM 690 C CA . VAL A 1 86 ? -5.568 4.000 7.739 1.00 96.69 86 VAL A CA 1
ATOM 691 C C . VAL A 1 86 ? -5.147 4.039 9.209 1.00 96.69 86 VAL A C 1
ATOM 693 O O . VAL A 1 86 ? -5.941 3.661 10.064 1.00 96.69 86 VAL A O 1
ATOM 696 N N . LEU A 1 87 ? -3.965 4.575 9.531 1.00 94.56 87 LEU A N 1
ATOM 697 C CA . LEU A 1 87 ? -3.511 4.722 10.920 1.00 94.56 87 LEU A CA 1
ATOM 698 C C . LEU A 1 87 ? -4.386 5.689 11.731 1.00 94.56 87 LEU A C 1
ATOM 700 O O . LEU A 1 87 ? -4.690 5.419 12.891 1.00 94.56 87 LEU A O 1
ATOM 704 N N . ILE A 1 88 ? -4.864 6.779 11.123 1.00 93.38 88 ILE A N 1
ATOM 705 C CA . ILE A 1 88 ? -5.838 7.677 11.768 1.00 93.38 88 ILE A CA 1
ATOM 706 C C . ILE A 1 88 ? -7.152 6.940 12.056 1.00 93.38 88 ILE A C 1
ATOM 708 O O . ILE A 1 88 ? -7.731 7.100 13.134 1.00 93.38 88 ILE A O 1
ATOM 712 N N . ALA A 1 89 ? -7.629 6.115 11.118 1.00 95.31 89 ALA A N 1
ATOM 713 C CA . ALA A 1 89 ? -8.810 5.288 11.344 1.00 95.31 89 ALA A CA 1
ATOM 714 C C . ALA A 1 89 ? -8.571 4.249 12.447 1.00 95.31 89 ALA A C 1
ATOM 716 O O . ALA A 1 89 ? -9.447 4.061 13.285 1.00 95.31 89 ALA A O 1
ATOM 717 N N . LEU A 1 90 ? -7.385 3.643 12.508 1.00 94.44 90 LEU A N 1
ATOM 718 C CA . LEU A 1 90 ? -7.010 2.724 13.581 1.00 94.44 90 LEU A CA 1
ATOM 719 C C . LEU A 1 90 ? -7.087 3.405 14.946 1.00 94.44 90 LEU A C 1
ATOM 721 O O . LEU A 1 90 ? -7.799 2.924 15.821 1.00 94.44 90 LEU A O 1
ATOM 725 N N . ARG A 1 91 ? -6.450 4.572 15.095 1.00 92.38 91 ARG A N 1
ATOM 726 C CA . ARG A 1 91 ? -6.518 5.371 16.326 1.00 92.38 91 ARG A CA 1
ATOM 727 C C . ARG A 1 91 ? -7.956 5.734 16.703 1.00 92.38 91 ARG A C 1
ATOM 729 O O . ARG A 1 91 ? -8.315 5.683 17.870 1.00 92.38 91 ARG A O 1
ATOM 736 N N . THR A 1 92 ? -8.777 6.096 15.717 1.00 92.19 92 THR A N 1
ATOM 737 C CA . THR A 1 92 ? -10.187 6.460 15.938 1.00 92.19 92 THR A CA 1
ATOM 738 C C . THR A 1 92 ? -11.030 5.256 16.366 1.00 92.19 92 THR A C 1
ATOM 740 O O . THR A 1 92 ? -11.981 5.414 17.123 1.00 92.19 92 THR A O 1
ATOM 743 N N . ALA A 1 93 ? -10.720 4.060 15.860 1.00 92.88 93 ALA A N 1
ATOM 744 C CA . ALA A 1 93 ? -11.481 2.844 16.124 1.00 92.88 93 ALA A CA 1
ATOM 745 C C . ALA A 1 93 ? -11.029 2.085 17.380 1.00 92.88 93 ALA A C 1
ATOM 747 O O . ALA A 1 93 ? -11.808 1.273 17.875 1.00 92.88 93 ALA A O 1
ATOM 748 N N . ALA A 1 94 ? -9.800 2.312 17.851 1.00 88.50 94 ALA A N 1
ATOM 749 C CA . ALA A 1 94 ? -9.218 1.615 18.990 1.00 88.50 94 ALA A CA 1
ATOM 750 C C . ALA A 1 94 ? -9.980 1.904 20.290 1.00 88.50 94 ALA A C 1
ATOM 752 O O . ALA A 1 94 ? -10.337 3.047 20.599 1.00 88.50 94 ALA A O 1
ATOM 753 N N . ASP A 1 95 ? -10.187 0.857 21.082 1.00 76.56 95 ASP A N 1
ATOM 754 C CA . ASP A 1 95 ? -10.924 0.935 22.335 1.00 76.56 95 ASP A CA 1
ATOM 755 C C . ASP A 1 95 ? -9.966 1.350 23.472 1.00 76.56 95 ASP A C 1
ATOM 757 O O . ASP A 1 95 ? -9.513 0.541 24.273 1.00 76.56 95 ASP A O 1
ATOM 761 N N . GLY A 1 96 ? -9.621 2.644 23.521 1.00 61.19 96 GLY A N 1
ATOM 762 C CA . GLY A 1 96 ? -9.079 3.292 24.727 1.00 61.19 96 GLY A CA 1
ATOM 763 C C . GLY A 1 96 ? -7.611 3.027 25.093 1.00 61.19 96 GLY A C 1
ATOM 764 O O . GLY A 1 96 ? -7.246 3.217 26.249 1.00 61.19 96 GLY A O 1
ATOM 765 N N . GLY A 1 97 ? -6.750 2.630 24.153 1.00 59.22 97 GLY A N 1
ATOM 766 C CA . GLY A 1 97 ? -5.311 2.505 24.420 1.00 59.22 97 GLY A CA 1
ATOM 767 C C . GLY A 1 97 ? -4.613 3.862 24.607 1.00 59.22 97 GLY A C 1
ATOM 768 O O . GLY A 1 97 ? -4.642 4.698 23.704 1.00 59.22 97 GLY A O 1
ATOM 769 N N . GLU A 1 98 ? -3.928 4.058 25.739 1.00 58.69 98 GLU A N 1
ATOM 770 C CA . GLU A 1 98 ? -3.122 5.252 26.076 1.00 58.69 98 GLU A CA 1
ATOM 771 C C . GLU A 1 98 ? -1.789 5.340 25.301 1.00 58.69 98 GLU A C 1
ATOM 773 O O . GLU A 1 98 ? -0.757 5.743 25.842 1.00 58.69 98 GLU A O 1
ATOM 778 N N . ALA A 1 99 ? -1.756 4.947 24.026 1.00 69.44 99 ALA A N 1
ATOM 779 C CA . ALA A 1 99 ? -0.589 5.260 23.207 1.00 69.44 99 ALA A CA 1
ATOM 780 C C . ALA A 1 99 ? -0.467 6.787 23.120 1.00 69.44 99 ALA A C 1
ATOM 782 O O . ALA A 1 99 ? -1.446 7.476 22.810 1.00 69.44 99 ALA A O 1
ATOM 783 N N . ARG A 1 100 ? 0.722 7.322 23.425 1.00 80.81 100 ARG A N 1
ATOM 784 C CA . ARG A 1 100 ? 0.923 8.772 23.465 1.00 80.81 100 ARG A CA 1
ATOM 785 C C . ARG A 1 100 ? 0.669 9.346 22.079 1.00 80.81 100 ARG A C 1
ATOM 787 O O . ARG A 1 100 ? 1.006 8.738 21.064 1.00 80.81 100 ARG A O 1
ATOM 794 N N . ASP A 1 101 ? 0.142 10.562 22.025 1.00 82.56 101 ASP A N 1
ATOM 795 C CA . ASP A 1 101 ? -0.075 11.275 20.763 1.00 82.56 101 ASP A CA 1
ATOM 796 C C . ASP A 1 101 ? 1.203 11.363 19.914 1.00 82.56 101 ASP A C 1
ATOM 798 O O . ASP A 1 101 ? 1.139 11.256 18.689 1.00 82.56 101 ASP A O 1
ATOM 802 N N . SER A 1 102 ? 2.368 11.467 20.563 1.00 84.12 102 SER A N 1
ATOM 803 C CA . SER A 1 102 ? 3.681 11.414 19.914 1.00 84.12 102 SER A CA 1
ATOM 804 C C . SER A 1 102 ? 3.921 10.114 19.151 1.00 84.12 102 SER A C 1
ATOM 806 O O . SER A 1 102 ? 4.480 10.142 18.059 1.00 84.12 102 SER A O 1
ATOM 808 N N . ASP A 1 103 ? 3.487 8.981 19.695 1.00 86.44 103 ASP A N 1
ATOM 809 C CA . ASP A 1 103 ? 3.740 7.662 19.117 1.00 86.44 103 ASP A CA 1
ATOM 810 C C . ASP A 1 103 ? 2.898 7.480 17.852 1.00 86.44 103 ASP A C 1
ATOM 812 O O . ASP A 1 103 ? 3.395 7.016 16.826 1.00 86.44 103 ASP A O 1
ATOM 816 N N . TRP A 1 104 ? 1.652 7.961 17.883 1.00 85.69 104 TRP A N 1
ATOM 817 C CA . TRP A 1 104 ? 0.779 8.004 16.710 1.00 85.69 104 TRP A CA 1
ATOM 818 C C . TRP A 1 104 ? 1.301 8.933 15.620 1.00 85.69 104 TRP A C 1
ATOM 820 O O . TRP A 1 104 ? 1.307 8.556 14.448 1.00 85.69 104 TRP A O 1
ATOM 830 N N . LEU A 1 105 ? 1.752 10.135 15.984 1.00 86.25 105 LEU A N 1
ATOM 831 C CA . LEU A 1 105 ? 2.338 11.075 15.027 1.00 86.25 105 LEU A CA 1
ATOM 832 C C . LEU A 1 105 ? 3.613 10.507 14.398 1.00 86.25 105 LEU A C 1
ATOM 834 O O . LEU A 1 105 ? 3.795 10.616 13.186 1.00 86.25 105 LEU A O 1
ATOM 838 N N . ASN A 1 106 ? 4.450 9.835 15.189 1.00 87.06 106 ASN A N 1
ATOM 839 C CA . ASN A 1 106 ? 5.641 9.154 14.694 1.00 87.06 106 ASN A CA 1
ATOM 840 C C . ASN A 1 106 ? 5.282 8.001 13.752 1.00 87.06 106 ASN A C 1
ATOM 842 O O . ASN A 1 106 ? 5.878 7.889 12.684 1.00 87.06 106 ASN A O 1
ATOM 846 N N . ALA A 1 107 ? 4.287 7.176 14.093 1.00 86.38 107 ALA A N 1
ATOM 847 C CA . ALA A 1 107 ? 3.821 6.095 13.225 1.00 86.38 107 ALA A CA 1
ATOM 848 C C . ALA A 1 107 ? 3.281 6.629 11.887 1.00 86.38 107 ALA A C 1
ATOM 850 O O . ALA A 1 107 ? 3.646 6.115 10.829 1.00 86.38 107 ALA A O 1
ATOM 851 N N . ILE A 1 108 ? 2.476 7.697 11.925 1.00 87.56 108 ILE A N 1
ATOM 852 C CA . ILE A 1 108 ? 1.954 8.378 10.731 1.00 87.56 108 ILE A CA 1
ATOM 853 C C . ILE A 1 108 ? 3.099 8.945 9.885 1.00 87.56 108 ILE A C 1
ATOM 855 O O . ILE A 1 108 ? 3.164 8.677 8.689 1.00 87.56 108 ILE A O 1
ATOM 859 N N . SER A 1 109 ? 4.036 9.669 10.501 1.00 86.00 109 SER A N 1
ATOM 860 C CA . SER A 1 109 ? 5.192 10.223 9.793 1.00 86.00 109 SER A CA 1
ATOM 861 C C . SER A 1 109 ? 6.049 9.122 9.165 1.00 86.00 109 SER A C 1
ATOM 863 O O . SER A 1 109 ? 6.477 9.242 8.020 1.00 86.00 109 SER A O 1
ATOM 865 N N . ASN A 1 110 ? 6.263 8.013 9.875 1.00 85.69 110 ASN A N 1
ATOM 866 C CA . ASN A 1 110 ? 7.084 6.912 9.386 1.00 85.69 110 ASN A CA 1
ATOM 867 C C . ASN A 1 110 ? 6.474 6.221 8.165 1.00 85.69 110 ASN A C 1
ATOM 869 O O . ASN A 1 110 ? 7.220 5.902 7.243 1.00 85.69 110 ASN A O 1
ATOM 873 N N . VAL A 1 111 ? 5.150 6.027 8.107 1.00 85.94 111 VAL A N 1
ATOM 874 C CA . VAL A 1 111 ? 4.524 5.441 6.907 1.00 85.94 111 VAL A CA 1
ATOM 875 C C . VAL A 1 111 ? 4.536 6.393 5.709 1.00 85.94 111 VAL A C 1
ATOM 877 O O . VAL A 1 111 ? 4.510 5.911 4.578 1.00 85.94 111 VAL A O 1
ATOM 880 N N . GLU A 1 112 ? 4.621 7.708 5.937 1.00 80.50 112 GLU A N 1
ATOM 881 C CA . GLU A 1 112 ? 4.681 8.730 4.881 1.00 80.50 112 GLU A CA 1
ATOM 882 C C . GLU A 1 112 ? 6.086 8.971 4.321 1.00 80.50 112 GLU A C 1
ATOM 884 O O . GLU A 1 112 ? 6.210 9.340 3.157 1.00 80.50 112 GLU A O 1
ATOM 889 N N . LYS A 1 113 ? 7.145 8.736 5.104 1.00 77.00 113 LYS A N 1
ATOM 890 C CA . LYS A 1 113 ? 8.535 8.866 4.636 1.00 77.00 113 LYS A CA 1
ATOM 891 C C . LYS A 1 113 ? 8.845 7.817 3.578 1.00 77.00 113 LYS A C 1
ATOM 893 O O . LYS A 1 113 ? 9.111 6.684 3.956 1.00 77.00 113 LYS A O 1
ATOM 898 N N . MET A 1 114 ? 8.840 8.136 2.294 1.00 65.88 114 MET A N 1
ATOM 899 C CA . MET A 1 114 ? 9.352 7.211 1.272 1.00 65.88 114 MET A CA 1
ATOM 900 C C . MET A 1 114 ? 10.882 7.312 1.216 1.00 65.88 114 MET A C 1
ATOM 902 O O . MET A 1 114 ? 11.423 8.352 1.588 1.00 65.88 114 MET A O 1
ATOM 906 N N . SER A 1 115 ? 11.591 6.224 0.891 1.00 63.19 115 SER A N 1
ATOM 907 C CA . SER A 1 115 ? 13.043 6.316 0.711 1.00 63.19 115 SER A CA 1
ATOM 908 C C . SER A 1 115 ? 13.309 6.889 -0.678 1.00 63.19 115 SER A C 1
ATOM 910 O O . SER A 1 115 ? 12.884 6.311 -1.664 1.00 63.19 115 SER A O 1
ATOM 912 N N . ASP A 1 116 ? 14.011 8.017 -0.774 1.00 63.34 116 ASP A N 1
ATOM 913 C CA . ASP A 1 116 ? 14.294 8.672 -2.066 1.00 63.34 116 ASP A CA 1
ATOM 914 C C . ASP A 1 116 ? 15.353 7.920 -2.905 1.00 63.34 116 ASP A C 1
ATOM 916 O O . ASP A 1 116 ? 15.889 8.439 -3.885 1.00 63.34 116 ASP A O 1
ATOM 920 N N . TRP A 1 117 ? 15.692 6.682 -2.525 1.00 60.06 117 TRP A N 1
ATOM 921 C CA . TRP A 1 117 ? 16.755 5.903 -3.156 1.00 60.06 117 TRP A CA 1
ATOM 922 C C . TRP A 1 117 ? 16.449 5.550 -4.614 1.00 60.06 117 TRP A C 1
ATOM 924 O O . TRP A 1 117 ? 17.379 5.478 -5.413 1.00 60.06 117 TRP A O 1
ATOM 934 N N . GLY A 1 118 ? 15.177 5.368 -4.987 1.00 59.50 118 GLY A N 1
ATOM 935 C CA . GLY A 1 118 ? 14.792 5.030 -6.362 1.00 59.50 118 GLY A CA 1
ATOM 936 C C . GLY A 1 118 ? 15.147 6.126 -7.375 1.00 59.50 118 GLY A C 1
ATOM 937 O O . GLY A 1 118 ? 15.654 5.838 -8.459 1.00 59.50 118 GLY A O 1
ATOM 938 N N . LEU A 1 119 ? 14.951 7.394 -7.007 1.00 57.84 119 LEU A N 1
ATOM 939 C CA . LEU A 1 119 ? 15.139 8.552 -7.892 1.00 57.84 119 LEU A CA 1
ATOM 940 C C . LEU A 1 119 ? 16.580 8.781 -8.335 1.00 57.84 119 LEU A C 1
ATOM 942 O O . LEU A 1 119 ? 16.809 9.238 -9.454 1.00 57.84 119 LEU A O 1
ATOM 946 N N . HIS A 1 120 ? 17.557 8.458 -7.486 1.00 60.09 120 HIS A N 1
ATOM 947 C CA . HIS A 1 120 ? 18.975 8.663 -7.796 1.00 60.09 120 HIS A CA 1
ATOM 948 C C . HIS A 1 120 ? 19.463 7.828 -8.991 1.00 60.09 120 HIS A C 1
ATOM 950 O O . HIS A 1 120 ? 20.559 8.067 -9.499 1.00 60.09 120 HIS A O 1
ATOM 956 N N . HIS A 1 121 ? 18.651 6.876 -9.456 1.00 60.94 121 HIS A N 1
ATOM 957 C CA . HIS A 1 121 ? 18.989 5.951 -10.531 1.00 60.94 121 HIS A CA 1
ATOM 958 C C . HIS A 1 121 ? 18.217 6.197 -11.837 1.00 60.94 121 HIS A C 1
ATOM 960 O O . HIS A 1 121 ? 18.441 5.477 -12.810 1.00 60.94 121 HIS A O 1
ATOM 966 N N . VAL A 1 122 ? 17.354 7.221 -11.907 1.00 64.12 122 VAL A N 1
ATOM 967 C CA . VAL A 1 122 ? 16.584 7.531 -13.124 1.00 64.12 122 VAL A CA 1
ATOM 968 C C . VAL A 1 122 ? 17.110 8.799 -13.793 1.00 64.12 122 VAL A C 1
ATOM 970 O O . VAL A 1 122 ? 16.814 9.919 -13.385 1.00 64.12 122 VAL A O 1
ATOM 973 N N . ALA A 1 123 ? 17.882 8.634 -14.867 1.00 67.38 123 ALA A N 1
ATOM 974 C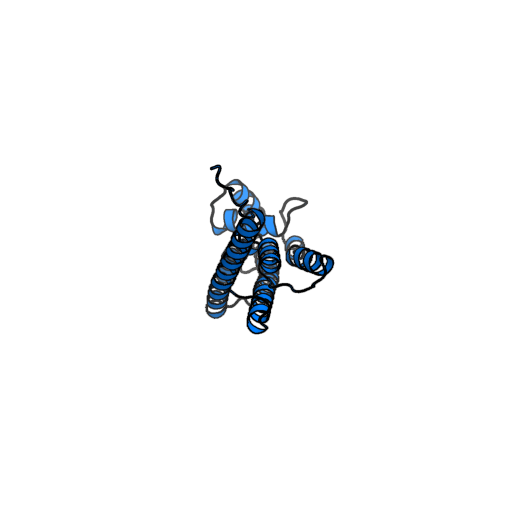 CA . ALA A 1 123 ? 18.316 9.755 -15.697 1.00 67.38 123 ALA A CA 1
ATOM 975 C C . ALA A 1 123 ? 17.143 10.342 -16.507 1.00 67.38 123 ALA A C 1
ATOM 977 O O . ALA A 1 123 ? 16.315 9.599 -17.038 1.00 67.38 123 ALA A O 1
ATOM 978 N N . GLY A 1 124 ? 17.110 11.673 -16.650 1.00 71.00 124 GLY A N 1
ATOM 979 C CA . GLY A 1 124 ? 16.152 12.383 -17.511 1.00 71.00 124 GLY A CA 1
ATOM 980 C C . GLY A 1 124 ? 14.867 12.864 -16.826 1.00 71.00 124 GLY A C 1
ATOM 981 O O . GLY A 1 124 ? 14.007 13.430 -17.503 1.00 71.00 124 GLY A O 1
ATOM 982 N N . VAL A 1 125 ? 14.734 12.681 -15.506 1.00 72.19 125 VAL A N 1
ATOM 983 C CA . VAL A 1 125 ? 13.611 13.230 -14.726 1.00 72.19 125 VAL A CA 1
ATOM 984 C C . VAL A 1 125 ? 13.858 14.693 -14.312 1.00 72.19 125 VAL A C 1
ATOM 986 O O . VAL A 1 125 ? 15.015 15.100 -14.180 1.00 72.19 125 VAL A O 1
ATOM 989 N N . PRO A 1 126 ? 12.801 15.508 -14.123 1.00 75.62 126 PRO A N 1
ATOM 990 C CA . PRO A 1 126 ? 12.923 16.887 -13.641 1.00 75.62 126 PRO A CA 1
ATOM 991 C C . PRO A 1 126 ? 13.611 17.018 -12.269 1.00 75.62 126 PRO A C 1
ATOM 993 O O . PRO A 1 126 ? 13.645 16.084 -11.474 1.00 75.62 126 PRO A O 1
ATOM 996 N N . GLU A 1 127 ? 14.109 18.213 -11.946 1.00 72.38 127 GLU A N 1
ATOM 997 C CA . GLU A 1 127 ? 14.594 18.523 -10.595 1.00 72.38 127 GLU A CA 1
ATOM 998 C C . GLU A 1 127 ? 13.429 18.541 -9.586 1.00 72.38 127 GLU A C 1
ATOM 1000 O O . GLU A 1 127 ? 12.340 19.030 -9.893 1.00 72.38 127 GLU A O 1
ATOM 1005 N N . GLY A 1 128 ? 13.641 17.994 -8.383 1.00 70.06 128 GLY A N 1
ATOM 1006 C CA . GLY A 1 128 ? 12.602 17.893 -7.345 1.00 70.06 128 GLY A CA 1
ATOM 1007 C C . GLY A 1 128 ? 11.547 16.808 -7.597 1.00 70.06 128 GLY A C 1
ATOM 1008 O O . GLY A 1 128 ? 10.512 16.789 -6.931 1.00 70.06 128 GLY A O 1
ATOM 1009 N N . TYR A 1 129 ? 11.790 15.915 -8.557 1.00 73.06 129 TYR A N 1
ATOM 1010 C CA . TYR A 1 129 ? 10.919 14.784 -8.853 1.00 73.06 129 TYR A CA 1
ATOM 1011 C C . TYR A 1 129 ? 10.921 13.783 -7.695 1.00 73.06 129 TYR A C 1
ATOM 1013 O O . TYR A 1 129 ? 11.985 13.414 -7.209 1.00 73.06 129 TYR A O 1
ATOM 1021 N N . THR A 1 130 ? 9.739 13.366 -7.236 1.00 75.50 130 THR A N 1
ATOM 1022 C CA . THR A 1 130 ? 9.591 12.431 -6.106 1.00 75.50 130 THR A CA 1
ATOM 1023 C C . THR A 1 130 ? 9.310 11.004 -6.584 1.00 75.50 130 THR A C 1
ATOM 1025 O O . THR A 1 130 ? 8.811 10.808 -7.692 1.00 75.50 130 THR A O 1
ATOM 1028 N N . ASP A 1 131 ? 9.540 9.996 -5.738 1.00 73.19 131 ASP A N 1
ATOM 1029 C CA . ASP A 1 131 ? 9.179 8.593 -6.005 1.00 73.19 131 ASP A CA 1
ATOM 1030 C C . ASP A 1 131 ? 7.693 8.436 -6.352 1.00 73.19 131 ASP A C 1
ATOM 1032 O O . ASP A 1 131 ? 7.285 7.563 -7.118 1.00 73.19 131 ASP A O 1
ATOM 1036 N N . GLU A 1 132 ? 6.854 9.276 -5.746 1.00 73.69 132 GLU A N 1
ATOM 1037 C CA . GLU A 1 132 ? 5.427 9.321 -6.023 1.00 73.69 132 GLU A CA 1
ATOM 1038 C C . GLU A 1 132 ? 5.148 9.841 -7.435 1.00 73.69 132 GLU A C 1
ATOM 1040 O O . GLU A 1 132 ? 4.383 9.213 -8.168 1.00 73.69 132 GLU A O 1
ATOM 1045 N N . ASN A 1 133 ? 5.802 10.938 -7.839 1.00 78.12 133 ASN A N 1
ATOM 1046 C CA . ASN A 1 133 ? 5.701 11.451 -9.205 1.00 78.12 133 ASN A CA 1
ATOM 1047 C C . ASN A 1 133 ? 6.207 10.424 -10.211 1.00 78.12 133 ASN A C 1
ATOM 1049 O O . ASN A 1 133 ? 5.547 10.193 -11.217 1.00 78.12 133 ASN A O 1
ATOM 1053 N N . MET A 1 134 ? 7.323 9.762 -9.905 1.00 77.44 134 MET A N 1
ATOM 1054 C CA . MET A 1 134 ? 7.866 8.692 -10.727 1.00 77.44 134 MET A CA 1
ATOM 1055 C C . MET A 1 134 ? 6.845 7.573 -10.908 1.00 77.44 134 MET A C 1
ATOM 1057 O O . MET A 1 134 ? 6.489 7.254 -12.033 1.00 77.44 134 MET A O 1
ATOM 1061 N N . LEU A 1 135 ? 6.300 6.997 -9.843 1.00 76.88 135 LEU A N 1
ATOM 1062 C CA . LEU A 1 135 ? 5.359 5.892 -10.024 1.00 76.88 135 LEU A CA 1
ATOM 1063 C C . LEU A 1 135 ? 4.081 6.330 -10.730 1.00 76.88 135 LEU A C 1
ATOM 1065 O O . LEU A 1 135 ? 3.617 5.609 -11.606 1.00 76.88 135 LEU A O 1
ATOM 1069 N N . ASP A 1 136 ? 3.524 7.498 -10.412 1.00 79.50 136 ASP A N 1
ATOM 1070 C CA . ASP A 1 136 ? 2.334 7.962 -11.120 1.00 79.50 136 ASP A CA 1
ATOM 1071 C C . ASP A 1 136 ? 2.623 8.235 -12.606 1.00 79.50 136 ASP A C 1
ATOM 1073 O O . ASP A 1 136 ? 1.816 7.857 -13.452 1.00 79.50 136 ASP A O 1
ATOM 1077 N N . ASP A 1 137 ? 3.761 8.829 -12.962 1.00 81.81 137 ASP A N 1
ATOM 1078 C CA . ASP A 1 137 ? 4.086 9.129 -14.360 1.00 81.81 137 ASP A CA 1
ATOM 1079 C C . ASP A 1 137 ? 4.436 7.870 -15.153 1.00 81.81 137 ASP A C 1
ATOM 1081 O O . ASP A 1 137 ? 4.057 7.743 -16.315 1.00 81.81 137 ASP A O 1
ATOM 1085 N N . PHE A 1 138 ? 5.074 6.886 -14.527 1.00 79.69 138 PHE A N 1
ATOM 1086 C CA . PHE A 1 138 ? 5.347 5.607 -15.172 1.00 79.69 138 PHE A CA 1
ATOM 1087 C C . PHE A 1 138 ? 4.087 4.743 -15.274 1.00 79.69 138 PHE A C 1
ATOM 1089 O O . PHE A 1 138 ? 3.816 4.194 -16.340 1.00 79.69 138 PHE A O 1
ATOM 1096 N N . PHE A 1 139 ? 3.251 4.664 -14.235 1.00 77.62 139 PHE A N 1
ATOM 1097 C CA . PHE A 1 139 ? 1.993 3.921 -14.325 1.00 77.62 139 PHE A CA 1
ATOM 1098 C C . PHE A 1 139 ? 1.000 4.588 -15.270 1.00 77.62 139 PHE A C 1
ATOM 1100 O O . PHE A 1 139 ? 0.516 3.931 -16.185 1.00 77.62 139 PHE A O 1
ATOM 1107 N N . TYR A 1 140 ? 0.694 5.873 -15.089 1.00 75.81 140 TYR A N 1
ATOM 1108 C CA . TYR A 1 140 ? -0.322 6.555 -15.896 1.00 75.81 140 TYR A CA 1
ATOM 1109 C C . TYR A 1 140 ? 0.188 7.044 -17.247 1.00 75.81 140 TYR A C 1
ATOM 1111 O O . TYR A 1 140 ? -0.604 7.118 -18.182 1.00 75.81 140 TYR A O 1
ATOM 1119 N N . GLY A 1 141 ? 1.473 7.367 -17.367 1.00 82.94 141 GLY A N 1
ATOM 1120 C CA . GLY A 1 141 ? 2.086 7.761 -18.631 1.00 82.94 141 GLY A CA 1
ATOM 1121 C C . GLY A 1 141 ? 2.533 6.557 -19.449 1.00 82.94 141 GLY A C 1
ATOM 1122 O O . GLY A 1 141 ? 1.997 6.326 -20.531 1.00 82.94 141 GLY A O 1
ATOM 1123 N N . ARG A 1 142 ? 3.493 5.778 -18.936 1.00 82.31 142 ARG A N 1
ATOM 1124 C CA . ARG A 1 142 ? 4.128 4.693 -19.704 1.00 82.31 142 ARG A CA 1
ATOM 1125 C C . ARG A 1 142 ? 3.273 3.434 -19.826 1.00 82.31 142 ARG A C 1
ATOM 1127 O O . ARG A 1 142 ? 3.199 2.890 -20.915 1.00 82.31 142 ARG A O 1
ATOM 1134 N N . TYR A 1 143 ? 2.671 2.945 -18.742 1.00 81.94 143 TYR A N 1
ATOM 1135 C CA . TYR A 1 143 ? 2.031 1.619 -18.749 1.00 81.94 143 TYR A CA 1
ATOM 1136 C C . TYR A 1 143 ? 0.531 1.649 -19.068 1.00 81.94 143 TYR A C 1
ATOM 1138 O O . TYR A 1 143 ? 0.024 0.759 -19.744 1.00 81.94 143 TYR A O 1
ATOM 1146 N N . LEU A 1 144 ? -0.193 2.659 -18.586 1.00 78.94 144 LEU A N 1
ATOM 1147 C CA . LEU A 1 144 ? -1.635 2.807 -18.812 1.00 78.94 144 LEU A CA 1
ATOM 1148 C C . LEU A 1 144 ? -1.964 3.795 -19.937 1.00 78.94 144 LEU A C 1
ATOM 1150 O O . LEU A 1 144 ? -3.109 3.823 -20.382 1.00 78.94 144 LEU A O 1
ATOM 1154 N N . HIS A 1 145 ? -0.996 4.613 -20.371 1.00 80.69 145 HIS A N 1
ATOM 1155 C CA . HIS A 1 145 ? -1.155 5.637 -21.414 1.00 80.69 145 HIS A CA 1
ATOM 1156 C C . HIS A 1 145 ? -2.370 6.570 -21.216 1.00 80.69 145 HIS A C 1
ATOM 1158 O O . HIS A 1 145 ? -2.981 7.036 -22.176 1.00 80.69 145 HIS A O 1
ATOM 1164 N N . GLY A 1 146 ? -2.745 6.838 -19.963 1.00 76.62 146 GLY A N 1
ATOM 1165 C CA . GLY A 1 146 ? -3.939 7.607 -19.601 1.00 76.62 146 GLY A CA 1
ATOM 1166 C C . GLY A 1 146 ? -3.730 9.123 -19.533 1.00 76.62 146 GLY A C 1
ATOM 1167 O O . GLY A 1 146 ? -4.709 9.860 -19.435 1.00 76.62 146 GLY A O 1
ATOM 1168 N N . ASP A 1 147 ? -2.482 9.597 -19.567 1.00 85.12 147 ASP A N 1
ATOM 1169 C CA . ASP A 1 147 ? -2.130 11.017 -19.461 1.00 85.12 147 ASP A CA 1
ATOM 1170 C C . ASP A 1 147 ? -0.955 11.348 -20.398 1.00 85.12 147 ASP A C 1
ATOM 1172 O O . ASP A 1 147 ? 0.166 10.877 -20.203 1.00 85.12 147 ASP A O 1
ATOM 1176 N N . TYR A 1 148 ? -1.213 12.173 -21.420 1.00 84.38 148 TYR A N 1
ATOM 1177 C CA . TYR A 1 148 ? -0.219 12.557 -22.429 1.00 84.38 148 TYR A CA 1
ATOM 1178 C C . TYR A 1 148 ? 0.983 13.308 -21.837 1.00 84.38 148 TYR A C 1
ATOM 1180 O O . TYR A 1 148 ? 2.115 13.102 -22.274 1.00 84.38 148 TYR A O 1
ATOM 1188 N N . GLY A 1 149 ? 0.760 14.165 -20.835 1.00 86.19 149 GLY A N 1
ATOM 1189 C CA . GLY A 1 149 ? 1.840 14.916 -20.197 1.00 86.19 149 GLY A CA 1
ATOM 1190 C C . GLY A 1 149 ? 2.784 13.987 -19.441 1.00 86.19 149 GLY A C 1
ATOM 1191 O O . GLY A 1 149 ? 4.002 14.079 -19.588 1.00 86.19 149 GLY A O 1
ATOM 1192 N N . ARG A 1 150 ? 2.213 13.034 -18.701 1.00 86.19 150 ARG A N 1
ATOM 1193 C CA . ARG A 1 150 ? 2.975 12.002 -17.984 1.00 86.19 150 ARG A CA 1
ATOM 1194 C C . ARG A 1 150 ? 3.672 11.037 -18.927 1.00 86.19 150 ARG A C 1
ATOM 1196 O O . ARG A 1 150 ? 4.813 10.664 -18.678 1.00 86.19 150 ARG A O 1
ATOM 1203 N N . TRP A 1 151 ? 3.022 10.681 -20.035 1.00 85.69 151 TRP A N 1
ATOM 1204 C CA . TRP A 1 151 ? 3.637 9.871 -21.080 1.00 85.69 151 TRP A CA 1
ATOM 1205 C C . TRP A 1 151 ? 4.906 10.550 -21.612 1.00 85.69 151 TRP A C 1
ATOM 1207 O O . TRP A 1 151 ? 5.972 9.946 -21.550 1.00 85.69 151 TRP A O 1
ATOM 1217 N N . LEU A 1 152 ? 4.846 11.836 -21.986 1.00 85.62 152 LEU A N 1
ATOM 1218 C CA . LEU A 1 152 ? 6.023 12.593 -22.440 1.00 85.62 152 LEU A CA 1
ATOM 1219 C C . LEU A 1 152 ? 7.162 12.644 -21.412 1.00 85.62 152 LEU A C 1
ATOM 1221 O O . LEU A 1 152 ? 8.330 12.628 -21.802 1.00 85.62 152 LEU A O 1
ATOM 1225 N N . ILE A 1 153 ? 6.845 12.748 -20.119 1.00 82.50 153 ILE A N 1
ATOM 1226 C CA . ILE A 1 153 ? 7.851 12.715 -19.047 1.00 82.50 153 ILE A CA 1
ATOM 1227 C C . ILE A 1 153 ? 8.478 11.321 -18.972 1.00 82.50 153 ILE A C 1
ATOM 1229 O O . ILE A 1 153 ? 9.701 11.194 -18.969 1.00 82.50 153 ILE A O 1
ATOM 1233 N N . SER A 1 154 ? 7.650 10.276 -18.987 1.00 81.06 154 SER A N 1
ATOM 1234 C CA . SER A 1 154 ? 8.116 8.894 -18.924 1.00 81.06 154 SER A CA 1
ATOM 1235 C C . SER A 1 154 ? 8.935 8.480 -20.152 1.00 81.06 154 SER A C 1
ATOM 1237 O O . SER A 1 154 ? 9.886 7.726 -20.002 1.00 81.06 154 SER A O 1
ATOM 1239 N N . GLU A 1 155 ? 8.662 9.007 -21.349 1.00 82.00 155 GLU A N 1
ATOM 1240 C CA . GLU A 1 155 ? 9.457 8.740 -22.563 1.00 82.00 155 GLU A CA 1
ATOM 1241 C C . GLU A 1 155 ? 10.881 9.311 -22.481 1.00 82.00 155 GLU A C 1
ATOM 1243 O O . GLU A 1 155 ? 11.801 8.797 -23.112 1.00 82.00 155 GLU A O 1
ATOM 1248 N N . ARG A 1 156 ? 11.088 10.376 -21.696 1.00 78.94 156 ARG A N 1
ATOM 1249 C CA . ARG A 1 156 ? 12.413 10.992 -21.505 1.00 78.94 156 ARG A CA 1
ATOM 1250 C C . ARG A 1 156 ? 13.277 10.240 -20.499 1.00 78.94 156 ARG A C 1
ATOM 1252 O O . ARG A 1 156 ? 14.494 10.419 -20.497 1.00 78.94 156 ARG A O 1
ATOM 1259 N N . ALA A 1 157 ? 12.661 9.433 -19.642 1.00 72.50 157 ALA A N 1
ATOM 1260 C CA . ALA A 1 157 ? 13.361 8.679 -18.620 1.00 72.50 157 ALA A CA 1
ATOM 1261 C C . ALA A 1 157 ? 13.902 7.353 -19.181 1.00 72.50 157 ALA A C 1
ATOM 1263 O O . ALA A 1 157 ? 13.179 6.596 -19.834 1.00 72.50 157 ALA A O 1
ATOM 1264 N N . GLN A 1 158 ? 15.176 7.050 -18.916 1.00 68.25 158 GLN A N 1
ATOM 1265 C CA . GLN A 1 158 ? 15.807 5.819 -19.411 1.00 68.25 158 GLN A CA 1
ATOM 1266 C C . GLN A 1 158 ? 15.106 4.565 -18.858 1.00 68.25 158 GLN A C 1
ATOM 1268 O O . GLN A 1 158 ? 14.891 4.452 -17.651 1.00 68.25 158 GLN A O 1
ATOM 1273 N N . PHE A 1 159 ? 14.764 3.624 -19.749 1.00 61.44 159 PHE A N 1
ATOM 1274 C CA . PHE A 1 159 ? 13.988 2.414 -19.437 1.00 61.44 159 PHE A CA 1
ATOM 1275 C C . PHE A 1 159 ? 14.608 1.576 -18.312 1.00 61.44 159 PHE A C 1
ATOM 1277 O O . PHE A 1 159 ? 13.942 1.292 -17.315 1.00 61.44 159 PHE A O 1
ATOM 1284 N N . ASP A 1 160 ? 15.894 1.261 -18.421 1.00 63.41 160 ASP A N 1
ATOM 1285 C CA . ASP A 1 160 ? 16.527 0.300 -17.517 1.00 63.41 160 ASP A CA 1
ATOM 1286 C C . ASP A 1 160 ? 16.661 0.826 -16.080 1.00 63.41 160 ASP A C 1
ATOM 1288 O O . ASP A 1 160 ? 16.354 0.119 -15.119 1.00 63.41 160 ASP A O 1
ATOM 1292 N N . GLY A 1 161 ? 17.024 2.105 -15.925 1.00 65.06 161 GLY A N 1
ATOM 1293 C CA . GLY A 1 161 ? 17.110 2.753 -14.611 1.00 65.06 161 GLY A CA 1
ATOM 1294 C C . GLY A 1 161 ? 15.745 2.910 -13.938 1.00 65.06 161 GLY A C 1
ATOM 1295 O O . GLY A 1 161 ? 15.627 2.783 -12.719 1.00 65.06 161 GLY A O 1
ATOM 1296 N N . SER A 1 162 ? 14.691 3.129 -14.728 1.00 68.44 162 SER A N 1
ATOM 1297 C CA . SER A 1 162 ? 13.341 3.308 -14.197 1.00 68.44 162 SER A CA 1
ATOM 1298 C C . SER A 1 162 ? 12.714 2.038 -13.632 1.00 68.44 162 SER A C 1
ATOM 1300 O O . SER A 1 162 ? 12.071 2.085 -12.587 1.00 68.44 162 SER A O 1
ATOM 1302 N N . ASP A 1 163 ? 12.937 0.893 -14.269 1.00 72.50 163 ASP A N 1
ATOM 1303 C CA . ASP A 1 163 ? 12.357 -0.374 -13.831 1.00 72.50 163 ASP A CA 1
ATOM 1304 C C . ASP A 1 163 ? 13.000 -0.880 -12.531 1.00 72.50 163 ASP A C 1
ATOM 1306 O O . ASP A 1 163 ? 12.308 -1.372 -11.633 1.00 72.50 163 ASP A O 1
ATOM 1310 N N . ALA A 1 164 ? 14.317 -0.693 -12.395 1.00 73.81 164 ALA A N 1
ATOM 1311 C CA . ALA A 1 164 ? 15.045 -0.974 -11.162 1.00 73.81 164 ALA A CA 1
ATOM 1312 C C . ALA A 1 164 ? 14.562 -0.077 -10.009 1.00 73.81 164 ALA A C 1
ATOM 1314 O O . ALA A 1 164 ? 14.271 -0.575 -8.917 1.00 73.81 164 ALA A O 1
ATOM 1315 N N . ALA A 1 165 ? 14.405 1.226 -10.267 1.00 73.62 165 ALA A N 1
ATOM 1316 C CA . ALA A 1 165 ? 13.895 2.188 -9.294 1.00 73.62 165 ALA A CA 1
ATOM 1317 C C . ALA A 1 165 ? 12.468 1.844 -8.840 1.00 73.62 165 ALA A C 1
ATOM 1319 O O . ALA A 1 165 ? 12.189 1.800 -7.639 1.00 73.62 165 ALA A O 1
ATOM 1320 N N . ILE A 1 166 ? 11.572 1.513 -9.778 1.00 77.81 166 ILE A N 1
ATOM 1321 C CA . ILE A 1 166 ? 10.223 1.039 -9.453 1.00 77.81 166 ILE A CA 1
ATOM 1322 C C . ILE A 1 166 ? 10.329 -0.206 -8.568 1.00 77.81 166 ILE A C 1
ATOM 1324 O O . ILE A 1 166 ? 9.809 -0.190 -7.456 1.00 77.81 166 ILE A O 1
ATOM 1328 N N . HIS A 1 167 ? 11.062 -1.243 -8.980 1.00 81.00 167 HIS A N 1
ATOM 1329 C CA . HIS A 1 167 ? 11.191 -2.478 -8.201 1.00 81.00 167 HIS A CA 1
ATOM 1330 C C . HIS A 1 167 ? 11.661 -2.231 -6.757 1.00 81.00 167 HIS A C 1
ATOM 1332 O O . HIS A 1 167 ? 11.066 -2.757 -5.814 1.00 81.00 167 HIS A O 1
ATOM 1338 N N . MET A 1 168 ? 12.693 -1.405 -6.560 1.00 77.56 168 MET A N 1
ATOM 1339 C CA . MET A 1 168 ? 13.199 -1.061 -5.226 1.00 77.56 168 MET A CA 1
ATOM 1340 C C . MET A 1 168 ? 12.122 -0.432 -4.341 1.00 77.56 168 MET A C 1
ATOM 1342 O O . MET A 1 168 ? 11.903 -0.875 -3.210 1.00 77.56 168 MET A O 1
ATOM 1346 N N . THR A 1 169 ? 11.407 0.562 -4.872 1.00 79.81 169 THR A N 1
ATOM 1347 C CA . THR A 1 169 ? 10.354 1.252 -4.117 1.00 79.81 169 THR A CA 1
ATOM 1348 C C . THR A 1 169 ? 9.185 0.323 -3.779 1.00 79.81 169 THR A C 1
ATOM 1350 O O . THR A 1 169 ? 8.565 0.468 -2.723 1.00 79.81 169 THR A O 1
ATOM 1353 N N . LEU A 1 170 ? 8.887 -0.674 -4.621 1.00 85.81 170 LEU A N 1
ATOM 1354 C CA . LEU A 1 170 ? 7.786 -1.609 -4.384 1.00 85.81 170 LEU A CA 1
ATOM 1355 C C . LEU A 1 170 ? 8.034 -2.559 -3.220 1.00 85.81 170 LEU A C 1
ATOM 1357 O O . LEU A 1 170 ? 7.104 -2.795 -2.448 1.00 85.81 170 LEU A O 1
ATOM 1361 N N . THR A 1 171 ? 9.256 -3.063 -3.047 1.00 85.00 171 THR A N 1
ATOM 1362 C CA . THR A 1 171 ? 9.580 -3.954 -1.922 1.00 85.00 171 THR A CA 1
ATOM 1363 C C . THR A 1 171 ? 9.368 -3.249 -0.584 1.00 85.00 171 THR A C 1
ATOM 1365 O O . THR A 1 171 ? 8.698 -3.778 0.307 1.00 85.00 171 THR A O 1
ATOM 1368 N N . GLU A 1 172 ? 9.861 -2.016 -0.445 1.00 84.44 172 GLU A N 1
ATOM 1369 C CA . GLU A 1 172 ? 9.643 -1.228 0.771 1.00 84.44 172 GLU A CA 1
ATOM 1370 C C . GLU A 1 172 ? 8.158 -0.921 1.003 1.00 84.44 172 GLU A C 1
ATOM 1372 O O . GLU A 1 172 ? 7.652 -1.049 2.123 1.00 84.44 172 GLU A O 1
ATOM 1377 N N . ARG A 1 173 ? 7.433 -0.544 -0.056 1.00 88.06 173 ARG A N 1
ATOM 1378 C CA . ARG A 1 173 ? 5.997 -0.246 0.009 1.00 88.06 173 ARG A CA 1
ATOM 1379 C C . ARG A 1 173 ? 5.180 -1.465 0.420 1.00 88.06 173 ARG A C 1
ATOM 1381 O O . ARG A 1 173 ? 4.326 -1.348 1.300 1.00 88.06 173 ARG A O 1
ATOM 1388 N N . ALA A 1 174 ? 5.469 -2.626 -0.162 1.00 91.75 174 ALA A N 1
ATOM 1389 C CA . ALA A 1 174 ? 4.848 -3.894 0.199 1.00 91.75 174 ALA A CA 1
ATOM 1390 C C . ALA A 1 174 ? 5.059 -4.201 1.686 1.00 91.75 174 ALA A C 1
ATOM 1392 O O . ALA A 1 174 ? 4.092 -4.424 2.413 1.00 91.75 174 ALA A O 1
ATOM 1393 N N . ASN A 1 175 ? 6.305 -4.117 2.161 1.00 90.38 175 ASN A N 1
ATOM 1394 C CA . ASN A 1 175 ? 6.649 -4.384 3.557 1.00 90.38 175 ASN A CA 1
ATOM 1395 C C . ASN A 1 175 ? 5.915 -3.459 4.533 1.00 90.38 175 ASN A C 1
ATOM 1397 O O . ASN A 1 175 ? 5.471 -3.911 5.589 1.00 90.38 175 ASN A O 1
ATOM 1401 N N . ARG A 1 176 ? 5.729 -2.182 4.185 1.00 91.31 176 ARG A N 1
ATOM 1402 C CA . ARG A 1 176 ? 4.976 -1.226 5.014 1.00 91.31 176 ARG A CA 1
ATOM 1403 C C . ARG A 1 176 ? 3.493 -1.553 5.072 1.00 91.31 176 ARG A C 1
ATOM 1405 O O . ARG A 1 176 ? 2.922 -1.566 6.159 1.00 91.31 176 ARG A O 1
ATOM 1412 N N . VAL A 1 177 ? 2.879 -1.829 3.922 1.00 94.81 177 VAL A N 1
ATOM 1413 C CA . VAL A 1 177 ? 1.461 -2.210 3.841 1.00 94.81 177 VAL A CA 1
ATOM 1414 C C . VAL A 1 177 ? 1.207 -3.466 4.674 1.00 94.81 177 VAL A C 1
ATOM 1416 O O . VAL A 1 177 ? 0.295 -3.480 5.502 1.00 94.81 177 VAL A O 1
ATOM 1419 N N . LEU A 1 178 ? 2.052 -4.487 4.509 1.00 95.50 178 LEU A N 1
ATOM 1420 C CA . LEU A 1 178 ? 1.959 -5.736 5.259 1.00 95.50 178 LEU A CA 1
ATOM 1421 C C . LEU A 1 178 ? 2.199 -5.517 6.757 1.00 95.50 178 LEU A C 1
ATOM 1423 O O . LEU A 1 178 ? 1.424 -6.016 7.564 1.00 95.50 178 LEU A O 1
ATOM 1427 N N . SER A 1 179 ? 3.191 -4.711 7.141 1.00 94.38 179 SER A N 1
ATOM 1428 C 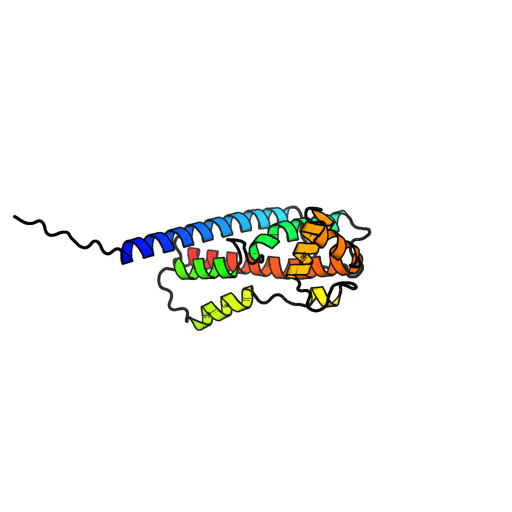CA . SER A 1 179 ? 3.449 -4.372 8.550 1.00 94.38 179 SER A CA 1
ATOM 1429 C C . SER A 1 179 ? 2.259 -3.678 9.217 1.00 94.38 179 SER A C 1
ATOM 1431 O O . SER A 1 179 ? 1.892 -4.029 10.337 1.00 94.38 179 SER A O 1
ATOM 1433 N N . VAL A 1 180 ? 1.619 -2.721 8.534 1.00 95.50 180 VAL A N 1
ATOM 1434 C CA . VAL A 1 180 ? 0.417 -2.045 9.053 1.00 95.50 180 VAL A CA 1
ATOM 1435 C C . VAL A 1 180 ? -0.741 -3.033 9.197 1.00 95.50 180 VAL A C 1
ATOM 1437 O O . VAL A 1 180 ? -1.442 -3.003 10.206 1.00 95.50 180 VAL A O 1
ATOM 1440 N N . ALA A 1 181 ? -0.933 -3.934 8.231 1.00 97.44 181 ALA A N 1
ATOM 1441 C CA . ALA A 1 181 ? -1.960 -4.968 8.323 1.00 97.44 181 ALA A CA 1
ATOM 1442 C C . ALA A 1 181 ? -1.717 -5.927 9.495 1.00 97.44 181 ALA A C 1
ATOM 1444 O O . ALA A 1 181 ? -2.641 -6.168 10.269 1.00 97.44 181 ALA A O 1
ATOM 1445 N N . THR A 1 182 ? -0.480 -6.396 9.678 1.00 96.88 182 THR A N 1
ATOM 1446 C CA . THR A 1 182 ? -0.080 -7.228 10.822 1.00 96.88 182 THR A CA 1
ATOM 1447 C C . THR A 1 182 ? -0.337 -6.512 12.146 1.00 96.88 182 THR A C 1
ATOM 1449 O O . THR A 1 182 ? -0.881 -7.107 13.071 1.00 96.88 182 THR A O 1
ATOM 1452 N N . TYR A 1 183 ? -0.010 -5.220 12.238 1.00 94.25 183 TYR A N 1
ATOM 1453 C CA . TYR A 1 183 ? -0.273 -4.430 13.441 1.00 94.25 183 TYR A CA 1
ATOM 1454 C C . TYR A 1 183 ? -1.773 -4.330 13.760 1.00 94.25 183 TYR A C 1
ATOM 1456 O O . TYR A 1 183 ? -2.177 -4.517 14.907 1.00 94.25 183 TYR A O 1
ATOM 1464 N N . ILE A 1 184 ? -2.615 -4.092 12.747 1.00 95.31 184 ILE A N 1
ATOM 1465 C CA . ILE A 1 184 ? -4.076 -4.062 12.914 1.00 95.31 184 ILE A CA 1
ATOM 1466 C C . ILE A 1 184 ? -4.602 -5.437 13.346 1.00 95.31 184 ILE A C 1
ATOM 1468 O O . ILE A 1 184 ? -5.423 -5.506 14.255 1.00 95.31 184 ILE A O 1
ATOM 1472 N N . GLN A 1 185 ? -4.132 -6.521 12.725 1.00 96.19 185 GLN A N 1
ATOM 1473 C CA . GLN A 1 185 ? -4.529 -7.888 13.079 1.00 96.19 185 GLN A CA 1
ATOM 1474 C C . GLN A 1 185 ? -4.163 -8.219 14.530 1.00 96.19 185 GLN A C 1
ATOM 1476 O O . GLN A 1 185 ? -5.030 -8.651 15.284 1.00 96.19 185 GLN A O 1
ATOM 1481 N N . GLY A 1 186 ? -2.943 -7.889 14.963 1.00 93.81 186 GLY A N 1
ATOM 1482 C CA . GLY A 1 186 ? -2.529 -8.060 16.357 1.00 93.81 186 GLY A CA 1
ATOM 1483 C C . GLY A 1 186 ? -3.377 -7.251 17.346 1.00 93.81 186 GLY A C 1
ATOM 1484 O O . GLY A 1 186 ? -3.687 -7.734 18.432 1.00 93.81 186 GLY A O 1
ATOM 1485 N N . ALA A 1 187 ? -3.825 -6.047 16.971 1.00 91.81 187 ALA A N 1
ATOM 1486 C CA . ALA A 1 187 ? -4.740 -5.259 17.802 1.00 91.81 187 ALA A CA 1
ATOM 1487 C C . ALA A 1 187 ? -6.132 -5.908 17.939 1.00 91.81 187 ALA A C 1
ATOM 1489 O O . ALA A 1 187 ? -6.755 -5.786 18.995 1.00 91.81 187 ALA A O 1
ATOM 1490 N N . ILE A 1 188 ? -6.612 -6.600 16.900 1.00 94.19 188 ILE A N 1
ATOM 1491 C CA . ILE A 1 188 ? -7.872 -7.360 16.940 1.00 94.19 188 ILE A CA 1
ATOM 1492 C C . ILE A 1 188 ? -7.717 -8.584 17.840 1.00 94.19 188 ILE A C 1
ATOM 1494 O O . ILE A 1 188 ? -8.521 -8.789 18.746 1.00 94.19 188 ILE A O 1
ATOM 1498 N N . GLU A 1 189 ? -6.662 -9.368 17.625 1.00 93.75 189 GLU A N 1
ATOM 1499 C CA . GLU A 1 189 ? -6.372 -10.584 18.394 1.00 93.75 189 GLU A CA 1
ATOM 1500 C C . GLU A 1 189 ? -6.147 -10.287 19.883 1.00 93.75 189 GLU A C 1
ATOM 1502 O O . GLU A 1 189 ? -6.596 -11.044 20.741 1.00 93.75 189 GLU A O 1
ATOM 1507 N N . GLY A 1 190 ? -5.518 -9.151 20.198 1.00 90.25 190 GLY A N 1
ATOM 1508 C CA . GLY A 1 190 ? -5.329 -8.667 21.567 1.00 90.25 190 GLY A CA 1
ATOM 1509 C C . GLY A 1 190 ? -6.576 -8.049 22.213 1.00 90.25 190 GLY A C 1
ATOM 1510 O O . GLY A 1 190 ? -6.514 -7.634 23.367 1.00 90.25 190 GLY A O 1
ATOM 1511 N N . GLY A 1 191 ? -7.701 -7.949 21.494 1.00 90.38 191 GLY A N 1
ATOM 1512 C CA . GLY A 1 191 ? -8.944 -7.362 22.009 1.00 90.38 191 GLY A CA 1
ATOM 1513 C C . GLY A 1 191 ? -8.922 -5.835 22.159 1.00 90.38 191 GLY A C 1
ATOM 1514 O O . GLY A 1 191 ? -9.801 -5.273 22.807 1.00 90.38 191 GLY A O 1
ATOM 1515 N N . HIS A 1 192 ? -7.943 -5.146 21.564 1.00 88.44 192 HIS A N 1
ATOM 1516 C CA . HIS A 1 192 ? -7.816 -3.680 21.587 1.00 88.44 192 HIS A CA 1
ATOM 1517 C C . HIS A 1 192 ? -8.584 -2.987 20.448 1.00 88.44 192 HIS A C 1
ATOM 1519 O O . HIS A 1 192 ? -8.724 -1.759 20.430 1.00 88.44 192 HIS A O 1
ATOM 1525 N N . LEU A 1 193 ? -9.062 -3.768 19.478 1.00 91.31 193 LEU A N 1
ATOM 1526 C CA . LEU A 1 193 ? -9.847 -3.313 18.341 1.00 91.31 193 LEU A CA 1
ATOM 1527 C C . LEU A 1 193 ? -10.928 -4.341 18.004 1.00 91.31 193 LEU A C 1
ATOM 1529 O O . LEU A 1 193 ? -10.624 -5.464 17.618 1.00 91.31 193 LEU A O 1
ATOM 1533 N N . THR A 1 194 ? -12.192 -3.927 18.042 1.00 91.81 194 THR A N 1
ATOM 1534 C CA . THR A 1 194 ? -13.294 -4.756 17.527 1.00 91.81 194 THR A CA 1
ATOM 1535 C C . THR A 1 194 ? -13.709 -4.281 16.136 1.00 91.81 194 THR A C 1
ATOM 1537 O O . THR A 1 194 ? -14.274 -3.185 16.006 1.00 91.81 194 THR A O 1
ATOM 1540 N N . LEU A 1 195 ? -13.439 -5.095 15.110 1.00 90.38 195 LEU A N 1
ATOM 1541 C CA . LEU A 1 195 ? -13.981 -4.952 13.751 1.00 90.38 195 LEU A CA 1
ATOM 1542 C C . LEU A 1 195 ? -15.188 -5.868 13.535 1.00 90.38 195 LEU A C 1
ATOM 1544 O O . LEU A 1 195 ? -15.653 -6.526 14.474 1.00 90.38 195 LEU A O 1
#

Radius of gyration: 20.94 Å; chains: 1; bounding box: 69×38×53 Å

=== Feature glossary ===
Key to the feature types in this record:

Secondary structure (8-state, DSSP). Secondary structure is the local, repeating backbone conformation. DSSP classifies it into eight states by reading the hydrogen-bond network: three helix types (H, G, I), two β types (E, B), two non-regular types (T, S), and unstructured coil (-).

Backbone torsions (φ/ψ). Backbone dihedral angles. Every residue except chain termini has a φ (preceding-C → N → Cα → C) and a ψ (N → Cα → C → next-N). They are reported in degrees following the IUPAC sign convention. Secondary structure is essentially a statement about which (φ, ψ) basin each residue occupies.

Predicted aligned error. Predicted Aligned Error (PAE) is an AlphaFold confidence matrix: entry (i, j) is the expected error in the position of residue j, in ångströms, when the prediction is superimposed on the true structure at residue i. Low PAE within a block of residues means that block is internally rigid and well-predicted; high PAE between two blocks means their relative placement is uncertain even if each block individually is confident.

B-factor. B-factor (Debye–Waller factor) reflects atomic displacement in the crystal lattice. It is an experimental observable (units Å²), not a prediction; low values mean the atom is pinned down, high values mean it moves or is heterogeneous across the crystal.

Secondary structure (3-state, P-SEA). Three-state secondary structure (P-SEA) collapses the eight DSSP classes into helix (a), strand (b), and coil (c). P-SEA assigns these from Cα geometry alone — distances and angles — without requiring backbone oxygens, so it works on any Cα trace.

Sequence. Primary structure: the covalent order of the twenty standard amino acids along the backbone. Two proteins with the same sequence will (almost always) fold to the same structure; two with 30% identity often share a fold but not the details.

pLDDT. pLDDT is the predicted lDDT-Cα score: AlphaFold's confidence that the local environment of each residue (all inter-atomic distances within 15 Å) is correctly placed. It is a per-residue number between 0 and 100, with higher meaning more reliable.

InterPro / GO / CATH / organism. Functional annotations link the protein to curated databases. InterPro entries identify conserved domains and families by matching the sequence against member-database signatures (Pfam, PROSITE, CDD, …). Gene Ontology (GO) terms describe molecular function, biological process, and cellular component in a controlled vocabulary. CATH places the structure in a hierarchical fold classification (Class/Architecture/Topology/Homologous-superfamily). The organism is the source species.

Contact-map, Ramachandran, and PAE plots. Three diagnostic plots accompany the record. The Cα contact map visualizes the tertiary structure as a 2D adjacency matrix (8 Å cutoff, sequence-local contacts suppressed). The Ramachandran plot shows the distribution of backbone (φ, ψ) torsions, with points in the α and β basins reflecting secondary structure content. The PAE plot shows AlphaFold's inter-residue confidence as a color matrix.

mmCIF coordinates. The mmCIF table is the protein's shape written out atom by atom. For each backbone N, Cα, C, and carbonyl O, it records an (x, y, z) coordinate triple in Å plus the residue type, chain letter, and residue number.

Radius of gyration, Cα contacts, bounding box. Three whole-structure scalars: the radius of gyration (RMS distance of Cα from centroid, in Å), the count of Cα–Cα contacts (pairs closer than 8 Å and separated by more than four residues in sequence — i.e. tertiary, not local, contacts), and the bounding-box dimensions. Together they distinguish compact globular folds from extended fibres or disordered chains.

Foldseek 3Di. The Foldseek 3Di string encodes local tertiary geometry as a 20-letter alphabet — one character per residue — derived from the relative positions of nearby Cα atoms. Unlike the amino-acid sequence, 3Di is a direct function of the 3D structure, so two proteins with the same fold have similar 3Di strings even at low sequence identity.

Rendered structure images. Six rendered views show the 3D structure from the faces of a cube — i.e. along ±x, ±y, ±z. Rendering representation is drawn randomly per protein from cartoon (secondary-structure ribbons), sticks (backbone bonds), or molecular surface; coloring is either N→C rainbow (blue at the N-terminus through red at the C-terminus) or one color per chain.

Nearest PDB structures. The Foldseek neighbor list gives the closest experimentally determined structures in the PDB, ranked by structural alignment. TM-score near 1 means near-identical fold; near 0.3 means only rough topology match. This is how one finds what a novel AlphaFold prediction most resembles in the solved-structure universe.

Solvent-accessible surface area. SASA measures how much of the protein is reachable by solvent. It is computed by rolling a water-sized probe over the atomic surface and summing the exposed area (Å²). Per-residue SASA distinguishes core (buried, low SASA) from surface (exposed, high SASA) residues; total SASA is a whole-molecule size measure.